Protein AF-A0A9D6H6S1-F1 (afdb_monomer)

Radius of gyration: 30.3 Å; Cα contacts (8 Å, |Δi|>4): 528; chains: 1; bounding box: 100×68×58 Å

Foldseek 3Di:
DDDDDDDDDDDDDDDDDDDDDDDDDDDDDDDDDDDDDPPDPPDPDPDAAAAEEEEEEQQPFDCVLPVVPPSVLLQVLCVPPPRHDYDYFYCPDVLSCQDPVSLVRHQEYEYYYADCLVVNDPVSLVSLLCCCAVVARAYEYEANSLSRSNNQVLQVQVCVVVVHDFDDRRSAFPDKAQPFAKKWKAFPPCVDLLNPPDHIDIDRGFIDGHDDHGGPDAPDLGIKIDGVPDIGPSPQWGWDRRRNFIYIYHHTDPSHHNSSVDPRNSSSSVSSSVVRGD

Sequence (278 aa):
MSSPLGWRLPARCVAWEAPAASRPEFRSRAWVACFLLLALLPGLSAAPKKVRVLVWSERSEPVEVYPAGINGEVASIFAADRGVEVSVANMLDPEQGLSEAALAQTDVLVWFGHRSHADVLPEVVDRVVRRVTADGMGFLPLHSAHYSLPFVRLMELEAAEQGVRLTGRVGSWGAVRNKGEPERVQILLPAHPIAKGLTAFTIEGTEEYANPFVAPPAEEKVLAGAWEGGEQDGSDGLAWTVGKGKVFYFRPGHETRPIFRQPEVRAVLRNAVLWLAP

Solvent-accessible surface area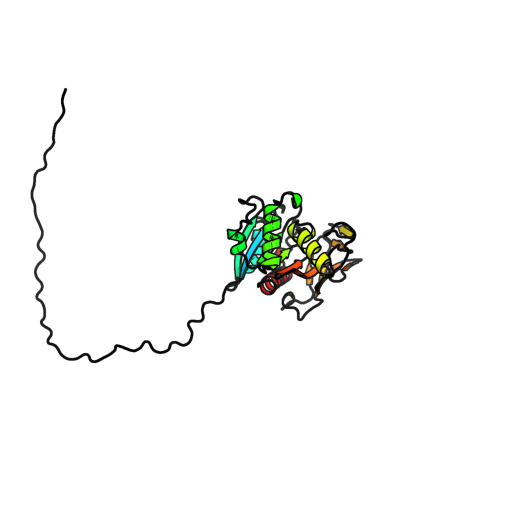 (backbone atoms only — not comparable to full-atom values): 16081 Å² total; per-residue (Å²): 139,80,86,86,84,87,85,84,86,83,90,80,89,84,85,85,85,79,84,87,79,84,82,82,89,79,82,89,77,86,86,79,82,86,83,86,85,86,76,82,80,85,70,86,66,74,75,78,83,52,49,26,33,36,22,31,21,55,72,83,51,48,51,92,68,31,75,69,30,65,23,45,50,58,45,57,68,44,74,84,40,88,56,45,44,75,46,69,35,26,58,87,38,75,71,42,43,54,38,72,72,51,51,74,60,34,32,24,43,34,36,40,40,74,88,58,41,86,72,58,52,68,71,44,34,52,50,53,45,44,39,21,33,75,71,16,23,8,38,35,37,32,26,59,15,43,58,24,57,43,52,33,52,49,38,52,52,41,13,57,73,72,71,49,86,83,77,79,61,65,40,39,57,61,38,78,46,83,80,45,51,49,33,39,36,39,63,67,36,65,86,39,68,44,32,62,95,60,72,66,47,70,44,74,49,37,61,46,74,40,72,60,64,31,62,52,87,56,81,40,50,42,20,21,41,33,42,92,94,49,72,48,94,22,78,32,22,32,28,40,74,36,78,59,7,32,37,42,41,36,44,80,56,48,54,89,45,71,49,72,70,38,70,67,52,37,48,38,55,52,27,40,53,67,64,27,44,110

Nearest PDB structures (foldseek):
  1t0b-assembly2_E  TM=9.124E-01  e=2.530E-24  Geobacillus stearothermophilus
  3nva-assembly1_A  TM=5.366E-01  e=8.268E-06  Saccharolobus solfataricus
  6dgi-assembly1_B  TM=3.883E-01  e=2.592E-01  Vibrio cholerae O1 biovar El Tor str. N16961
  6fuf-assembly1_B  TM=5.148E-01  e=9.314E-01  Homo sapiens
  1t34-assembly1_B  TM=5.331E-01  e=4.822E+00  Rattus norvegicus

Mean predicted aligned error: 9.99 Å

pLDDT: mean 87.9, std 19.76, range [33.91, 98.94]

Structure (mmCIF, N/CA/C/O backbone):
data_AF-A0A9D6H6S1-F1
#
_entry.id   AF-A0A9D6H6S1-F1
#
loop_
_atom_site.group_PDB
_atom_site.id
_atom_site.type_symbol
_atom_site.label_atom_id
_atom_site.label_alt_id
_atom_site.label_comp_id
_atom_site.label_asym_id
_atom_site.label_entity_id
_atom_site.label_seq_id
_atom_site.pdbx_PDB_ins_code
_atom_site.Cartn_x
_atom_site.Cartn_y
_atom_site.Cartn_z
_atom_site.occupancy
_atom_site.B_iso_or_equiv
_atom_site.auth_seq_id
_atom_site.auth_comp_id
_atom_site.auth_asym_id
_atom_site.auth_atom_id
_atom_site.pdbx_PDB_model_num
ATOM 1 N N . MET A 1 1 ? -73.306 6.153 -34.196 1.00 40.47 1 MET A N 1
ATOM 2 C CA . MET A 1 1 ? -73.636 4.878 -34.866 1.00 40.47 1 MET A CA 1
ATOM 3 C C . MET A 1 1 ? -72.603 3.861 -34.394 1.00 40.47 1 MET A C 1
ATOM 5 O O . MET A 1 1 ? -71.462 3.952 -34.805 1.00 40.47 1 MET A O 1
ATOM 9 N N . SER A 1 2 ? -72.826 3.240 -33.238 1.00 38.34 2 SER A N 1
ATOM 10 C CA . SER A 1 2 ? -73.510 1.944 -33.057 1.00 38.34 2 SER A CA 1
ATOM 11 C C . SER A 1 2 ? -72.503 0.786 -33.031 1.00 38.34 2 SER A C 1
ATOM 13 O O . SER A 1 2 ? -72.032 0.345 -34.072 1.00 38.34 2 SER A O 1
ATOM 15 N N . SER A 1 3 ? -72.208 0.289 -31.826 1.00 37.91 3 SER A N 1
ATOM 16 C CA . SER A 1 3 ? -71.824 -1.111 -31.556 1.00 37.91 3 SER A CA 1
ATOM 17 C C . SER A 1 3 ? -72.975 -2.064 -31.965 1.00 37.91 3 SER A C 1
ATOM 19 O O . SER A 1 3 ? -74.024 -1.570 -32.388 1.00 37.91 3 SER A O 1
ATOM 21 N N . PRO A 1 4 ? -72.961 -3.376 -31.642 1.00 57.00 4 PRO A N 1
ATOM 22 C CA . PRO A 1 4 ? -71.897 -4.392 -31.499 1.00 57.00 4 PRO A CA 1
ATOM 23 C C . PRO A 1 4 ? -72.261 -5.688 -32.283 1.00 57.00 4 PRO A C 1
ATOM 25 O O . PRO A 1 4 ? -73.364 -5.784 -32.795 1.00 57.00 4 PRO A O 1
ATOM 28 N N . LEU A 1 5 ? -71.403 -6.719 -32.325 1.00 39.91 5 LEU A N 1
ATOM 29 C CA . LEU A 1 5 ? -71.758 -8.156 -32.484 1.00 39.91 5 LEU A CA 1
ATOM 30 C C . LEU A 1 5 ? -70.445 -8.958 -32.331 1.00 39.91 5 LEU A C 1
ATOM 32 O O . LEU A 1 5 ? -69.477 -8.662 -33.013 1.00 39.91 5 LEU A O 1
ATOM 36 N N . GLY A 1 6 ? -70.258 -9.928 -31.437 1.00 35.09 6 GLY A N 1
ATOM 37 C CA . GLY A 1 6 ? -71.207 -10.826 -30.794 1.00 35.09 6 GLY A CA 1
ATOM 38 C C . GLY A 1 6 ? -70.991 -12.234 -31.348 1.00 35.09 6 GLY A C 1
ATOM 39 O O . GLY A 1 6 ? -71.654 -12.597 -32.310 1.00 35.09 6 GLY A O 1
ATOM 40 N N . TRP A 1 7 ? -70.095 -13.026 -30.747 1.00 34.38 7 TRP A N 1
ATOM 41 C CA . TRP A 1 7 ? -70.019 -14.470 -30.998 1.00 34.38 7 TRP A CA 1
ATOM 42 C C . TRP A 1 7 ? -70.042 -15.247 -29.684 1.00 34.38 7 TRP A C 1
ATOM 44 O O . TRP A 1 7 ? -69.332 -14.945 -28.728 1.00 34.38 7 TRP A O 1
ATOM 54 N N . ARG A 1 8 ? -70.988 -16.186 -29.657 1.00 38.25 8 ARG A N 1
ATOM 55 C CA . ARG A 1 8 ? -71.510 -16.937 -28.518 1.00 38.25 8 ARG A CA 1
ATOM 56 C C . ARG A 1 8 ? -70.668 -18.185 -28.248 1.00 38.25 8 ARG A C 1
ATOM 58 O O . ARG A 1 8 ? -70.207 -18.835 -29.180 1.00 38.25 8 ARG A O 1
ATOM 65 N N . LEU A 1 9 ? -70.576 -18.558 -26.975 1.00 39.62 9 LEU A N 1
ATOM 66 C CA . LEU A 1 9 ? -70.188 -19.896 -26.518 1.00 39.62 9 LEU A CA 1
ATOM 67 C C . LEU A 1 9 ? -71.277 -20.930 -26.853 1.00 39.62 9 LEU A C 1
ATOM 69 O O . LEU A 1 9 ? -72.464 -20.609 -26.739 1.00 39.62 9 LEU A O 1
ATOM 73 N N . PRO A 1 10 ? -70.898 -22.198 -27.081 1.00 46.50 10 PRO A N 1
ATOM 74 C CA . PRO A 1 10 ? -71.710 -23.328 -26.667 1.00 46.50 10 PRO A CA 1
ATOM 75 C C . PRO A 1 10 ? -71.033 -24.117 -25.537 1.00 46.50 10 PRO A C 1
ATOM 77 O O . PRO A 1 10 ? -69.831 -24.369 -25.529 1.00 46.50 10 PRO A O 1
ATOM 80 N N . ALA A 1 11 ? -71.859 -24.500 -24.570 1.00 42.66 11 ALA A N 1
ATOM 81 C CA . ALA A 1 11 ? -71.532 -25.351 -23.439 1.00 42.66 11 ALA A CA 1
ATOM 82 C C . ALA A 1 11 ? -71.506 -26.843 -23.816 1.00 42.66 11 ALA A C 1
ATOM 84 O O . ALA A 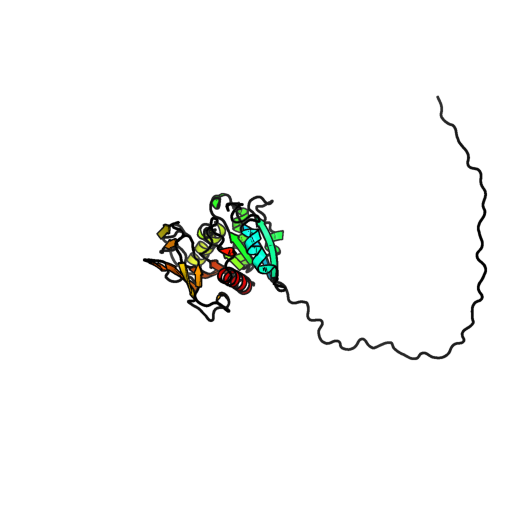1 11 ? -72.297 -27.267 -24.659 1.00 42.66 11 ALA A O 1
ATOM 85 N N . ARG A 1 12 ? -70.675 -27.612 -23.091 1.00 40.31 12 ARG A N 1
ATOM 86 C CA . ARG A 1 12 ? -70.891 -28.956 -22.482 1.00 40.31 12 ARG A CA 1
ATOM 87 C C . ARG A 1 12 ? -69.532 -29.667 -22.373 1.00 40.31 12 ARG A C 1
ATOM 89 O O . ARG A 1 12 ? -68.889 -29.928 -23.376 1.00 40.31 12 ARG A O 1
ATOM 96 N N . CYS A 1 13 ? -68.951 -29.763 -21.176 1.00 35.53 13 CYS A N 1
ATOM 97 C CA . CYS A 1 13 ? -69.148 -30.842 -20.193 1.00 35.53 13 CYS A CA 1
ATOM 98 C C . CYS A 1 13 ? -68.866 -32.242 -20.751 1.00 35.53 13 CYS A C 1
ATOM 100 O O . CYS A 1 13 ? -69.762 -32.822 -21.349 1.00 35.53 13 CYS A O 1
ATOM 102 N N . VAL A 1 14 ? -67.700 -32.806 -20.409 1.00 40.06 14 VAL A N 1
ATOM 103 C CA . VAL A 1 14 ? -67.593 -34.168 -19.855 1.00 40.06 14 VAL A CA 1
ATOM 104 C C . VAL A 1 14 ? -66.453 -34.161 -18.830 1.00 40.06 14 VAL A C 1
ATOM 106 O O . VAL A 1 14 ? -65.297 -33.936 -19.178 1.00 40.06 14 VAL A O 1
ATOM 109 N N . ALA A 1 15 ? -66.804 -34.348 -17.558 1.00 37.44 15 ALA A N 1
ATOM 110 C CA . ALA A 1 15 ? -65.871 -34.646 -16.480 1.00 37.44 15 ALA A CA 1
ATOM 111 C C . ALA A 1 15 ? -65.592 -36.156 -16.483 1.00 37.44 15 ALA A C 1
ATOM 113 O O . ALA A 1 15 ? -66.524 -36.950 -16.596 1.00 37.44 15 ALA A O 1
ATOM 114 N N .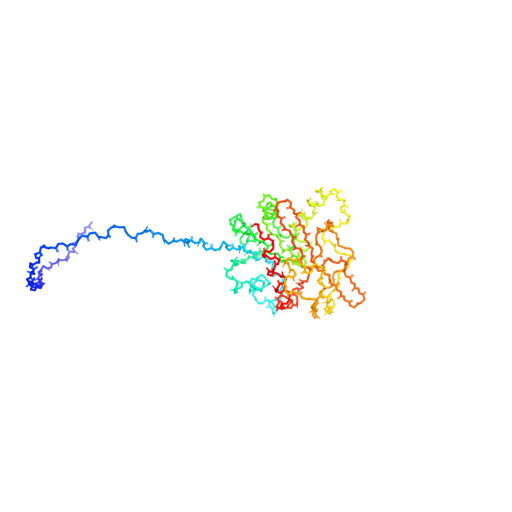 TRP A 1 16 ? -64.323 -36.542 -16.377 1.00 33.91 16 TRP A N 1
ATOM 115 C CA . TRP A 1 16 ? -63.914 -37.925 -16.139 1.00 33.91 16 TRP A CA 1
ATOM 116 C C . TRP A 1 16 ? -63.771 -38.137 -14.628 1.00 33.91 16 TRP A C 1
ATOM 118 O O . TRP A 1 16 ? -62.926 -37.510 -13.987 1.00 33.91 16 TRP A O 1
ATOM 128 N N . GLU A 1 17 ? -64.632 -38.985 -14.067 1.00 39.38 17 GLU A N 1
ATOM 129 C CA . GLU A 1 17 ? -64.583 -39.439 -12.676 1.00 39.38 17 GLU A CA 1
ATOM 130 C C . GLU A 1 17 ? -63.504 -40.520 -12.508 1.00 39.38 17 GLU A C 1
ATOM 132 O O . GLU A 1 17 ? -63.457 -41.498 -13.254 1.00 39.38 17 GLU A O 1
ATOM 137 N N . ALA A 1 18 ? -62.639 -40.357 -11.504 1.00 43.00 18 ALA A N 1
ATOM 138 C CA . ALA A 1 18 ? -61.707 -41.392 -11.065 1.00 43.00 18 ALA A CA 1
ATOM 139 C C . ALA A 1 18 ? -62.370 -42.293 -9.999 1.00 43.00 18 ALA A C 1
ATOM 141 O O . ALA A 1 18 ? -63.104 -41.782 -9.148 1.00 43.00 18 ALA A O 1
ATOM 142 N N . PRO A 1 19 ? -62.121 -43.616 -10.002 1.00 40.94 19 PRO A N 1
ATOM 143 C CA . PRO A 1 19 ? -62.801 -44.551 -9.113 1.00 40.94 19 PRO A CA 1
ATOM 144 C C . PRO A 1 19 ? -62.310 -44.448 -7.662 1.00 40.94 19 PRO A C 1
ATOM 146 O O . PRO A 1 19 ? -61.126 -44.253 -7.383 1.00 40.94 19 PRO A O 1
ATOM 149 N N . ALA A 1 20 ? -63.250 -44.626 -6.734 1.00 48.34 20 ALA A N 1
ATOM 150 C CA . ALA A 1 20 ? -63.030 -44.623 -5.295 1.00 48.34 20 ALA A CA 1
ATOM 151 C C . ALA A 1 20 ? -62.155 -45.806 -4.842 1.00 48.34 20 ALA A C 1
ATOM 153 O O . ALA A 1 20 ? -62.527 -46.965 -5.017 1.00 48.34 20 ALA A O 1
ATOM 154 N N . ALA A 1 21 ? -61.028 -45.508 -4.191 1.00 44.94 21 ALA A N 1
ATOM 155 C CA . ALA A 1 21 ? -60.249 -46.485 -3.439 1.00 44.94 21 ALA A CA 1
ATOM 156 C C . ALA A 1 21 ? -60.608 -46.399 -1.945 1.00 44.94 21 ALA A C 1
ATOM 158 O O . ALA A 1 21 ? -60.549 -45.340 -1.317 1.00 44.94 21 ALA A O 1
ATOM 159 N N . SER A 1 22 ? -61.019 -47.540 -1.401 1.00 46.09 22 SER A N 1
ATOM 160 C CA . SER A 1 22 ? -61.444 -47.782 -0.023 1.00 46.09 22 SER A CA 1
ATOM 161 C C . SER A 1 22 ? -60.379 -47.418 1.017 1.00 46.09 22 SER A C 1
ATOM 163 O O . SER A 1 22 ? -59.215 -47.795 0.886 1.00 46.09 22 SER A O 1
ATOM 165 N N . ARG A 1 23 ? -60.802 -46.745 2.094 1.00 45.62 23 ARG A N 1
ATOM 166 C CA . ARG A 1 23 ? -59.973 -46.441 3.270 1.00 45.62 23 ARG A CA 1
ATOM 167 C C . ARG A 1 23 ? -59.735 -47.705 4.105 1.00 45.62 23 ARG A C 1
ATOM 169 O O . ARG A 1 23 ? -60.718 -48.357 4.454 1.00 45.62 23 ARG A O 1
ATOM 176 N N . PRO A 1 24 ? -58.496 -48.020 4.511 1.00 40.91 24 PRO A N 1
ATOM 177 C CA . PRO A 1 24 ? -58.276 -48.965 5.589 1.00 40.91 24 PRO A CA 1
ATOM 178 C C . PRO A 1 24 ? -58.428 -48.248 6.937 1.00 40.91 24 PRO A C 1
ATOM 180 O O . PRO A 1 24 ? -57.784 -47.233 7.205 1.00 40.91 24 PRO A O 1
ATOM 183 N N . GLU A 1 25 ? -59.295 -48.787 7.791 1.00 46.28 25 GLU A N 1
ATOM 184 C CA . GLU A 1 25 ? -59.320 -48.483 9.219 1.00 46.28 25 GLU A CA 1
ATOM 185 C C . GLU A 1 25 ? -58.024 -48.992 9.859 1.00 46.28 25 GLU A C 1
ATOM 187 O O . GLU A 1 25 ? -57.733 -50.188 9.805 1.00 46.28 25 GLU A O 1
ATOM 192 N N . PHE A 1 26 ? -57.254 -48.112 10.505 1.00 41.66 26 PHE A N 1
ATOM 193 C CA . PHE A 1 26 ? -56.183 -48.541 11.400 1.00 41.66 26 PHE A CA 1
ATOM 194 C C . PHE A 1 26 ? -56.468 -48.060 12.817 1.00 41.66 26 PHE A C 1
ATOM 196 O O . PHE A 1 26 ? -56.501 -46.867 13.119 1.00 41.66 26 PHE A O 1
ATOM 203 N N . ARG A 1 27 ? -56.738 -49.045 13.674 1.00 41.91 27 ARG A N 1
ATOM 204 C CA . ARG A 1 27 ? -57.039 -48.893 15.092 1.00 41.91 27 ARG A CA 1
ATOM 205 C C . ARG A 1 27 ? -55.834 -48.326 15.840 1.00 41.91 27 ARG A C 1
ATOM 207 O O . ARG A 1 27 ? -54.702 -48.767 15.673 1.00 41.91 27 ARG A O 1
ATOM 214 N N . SER A 1 28 ? -56.137 -47.383 16.722 1.00 48.12 28 SER A N 1
ATOM 215 C CA . SER A 1 28 ? -55.272 -46.801 17.742 1.00 48.12 28 SER A CA 1
ATOM 216 C C . SER A 1 28 ? -54.483 -47.847 18.536 1.00 48.12 28 SER A C 1
ATOM 218 O O . SER A 1 28 ? -55.095 -48.735 19.135 1.00 48.12 28 SER A O 1
ATOM 220 N N . ARG A 1 29 ? -53.161 -47.666 18.646 1.00 46.53 29 ARG A N 1
ATOM 221 C CA . ARG A 1 29 ? -52.367 -48.014 19.837 1.00 46.53 29 ARG A CA 1
ATOM 222 C C . ARG A 1 29 ? -50.979 -47.360 19.779 1.00 46.53 29 ARG A C 1
ATOM 224 O O . ARG A 1 29 ? -50.197 -47.647 18.887 1.00 46.53 29 ARG A O 1
ATOM 231 N N . ALA A 1 30 ? -50.745 -46.491 20.763 1.00 48.94 30 ALA A N 1
ATOM 232 C CA . ALA A 1 30 ? -49.467 -46.105 21.362 1.00 48.94 30 ALA A CA 1
ATOM 233 C C . ALA A 1 30 ? -48.288 -45.747 20.435 1.00 48.94 30 ALA A C 1
ATOM 235 O O . ALA A 1 30 ? -47.546 -46.621 20.005 1.00 48.94 30 ALA A O 1
ATOM 236 N N . TRP A 1 31 ? -48.007 -44.446 20.316 1.00 42.28 31 TRP A N 1
ATOM 237 C CA . TRP A 1 31 ? -46.624 -43.961 20.296 1.00 42.28 31 TRP A CA 1
ATOM 238 C C . TRP A 1 31 ? -46.476 -42.872 21.355 1.00 42.28 31 TRP A C 1
ATOM 240 O O . TRP A 1 31 ? -46.914 -41.734 21.205 1.00 42.28 31 TRP A O 1
ATOM 250 N N . VAL A 1 32 ? -45.926 -43.306 22.483 1.00 41.88 32 VAL A N 1
ATOM 251 C CA . VAL A 1 32 ? -45.390 -42.471 23.549 1.00 41.88 32 VAL A CA 1
ATOM 252 C C . VAL A 1 32 ? -44.146 -41.759 23.013 1.00 41.88 32 VAL A C 1
ATOM 254 O O . VAL A 1 32 ? -43.305 -42.388 22.384 1.00 41.88 32 VAL A O 1
ATOM 257 N N . ALA A 1 33 ? -44.082 -40.456 23.282 1.00 45.50 33 ALA A N 1
ATOM 258 C CA . ALA A 1 33 ? -42.900 -39.604 23.403 1.00 45.50 33 ALA A CA 1
ATOM 259 C C . ALA A 1 33 ? -41.739 -39.787 22.403 1.00 45.50 33 ALA A C 1
ATOM 261 O O . ALA A 1 33 ? -40.900 -40.670 22.541 1.00 45.50 33 ALA A O 1
ATOM 262 N N . CYS A 1 34 ? -41.571 -38.791 21.531 1.00 43.91 34 CYS A N 1
ATOM 263 C CA . CYS A 1 34 ? -40.246 -38.215 21.288 1.00 43.91 34 CYS A CA 1
ATOM 264 C C . CYS A 1 34 ? -40.383 -36.722 20.936 1.00 43.91 34 CYS A C 1
ATOM 266 O O . CYS A 1 34 ? -40.014 -36.264 19.860 1.00 43.91 34 CYS A O 1
ATOM 268 N N . PHE A 1 35 ? -40.991 -35.957 21.846 1.00 50.16 35 PHE A N 1
ATOM 269 C CA . PHE A 1 35 ? -40.691 -34.532 21.972 1.00 50.16 35 PHE A CA 1
ATOM 270 C C . PHE A 1 35 ? -39.519 -34.440 22.952 1.00 50.16 35 PHE A C 1
ATOM 272 O O . PHE A 1 35 ? -39.640 -34.970 24.052 1.00 50.16 35 PHE A O 1
ATOM 279 N N . LEU A 1 36 ? -38.439 -33.760 22.549 1.00 50.69 36 LEU A N 1
ATOM 280 C CA . LEU A 1 36 ? -37.151 -33.564 23.247 1.00 50.69 36 LEU A CA 1
ATOM 281 C C . LEU A 1 36 ? -36.023 -34.522 22.829 1.00 50.69 36 LEU A C 1
ATOM 283 O O . LEU A 1 36 ? -35.575 -35.372 23.589 1.00 50.69 36 LEU A O 1
ATOM 287 N N . LEU A 1 37 ? -35.470 -34.270 21.641 1.00 48.50 37 LEU A N 1
ATOM 288 C CA . LEU A 1 37 ? -34.052 -34.526 21.369 1.00 48.50 37 LEU A CA 1
ATOM 289 C C . LEU A 1 37 ? -33.471 -33.385 20.518 1.00 48.50 37 LEU A C 1
ATOM 291 O O . LEU A 1 37 ? -32.968 -33.572 19.420 1.00 48.50 37 LEU A O 1
ATOM 295 N N . LEU A 1 38 ? -33.587 -32.162 21.041 1.00 48.84 38 LEU A N 1
ATOM 296 C CA . LEU A 1 38 ? -32.788 -31.011 20.610 1.00 48.84 38 LEU A CA 1
ATOM 297 C C . LEU A 1 38 ? -32.012 -30.476 21.820 1.00 48.84 38 LEU A C 1
ATOM 299 O O . LEU A 1 38 ? -32.103 -29.314 22.199 1.00 48.84 38 LEU A O 1
ATOM 303 N N . ALA A 1 39 ? -31.286 -31.372 22.482 1.00 48.88 39 ALA A N 1
ATOM 304 C CA . ALA A 1 39 ? -30.277 -30.995 23.454 1.00 48.88 39 ALA A CA 1
ATOM 305 C C . ALA A 1 39 ? -28.900 -31.289 22.851 1.00 48.88 39 ALA A C 1
ATOM 307 O O . ALA A 1 39 ? -28.581 -32.437 22.559 1.00 48.88 39 ALA A O 1
ATOM 308 N N . LEU A 1 40 ? -28.106 -30.219 22.739 1.00 53.62 40 LEU A N 1
ATOM 309 C CA . LEU A 1 40 ? -26.641 -30.223 22.749 1.00 53.62 40 LEU A CA 1
ATOM 310 C C . LEU A 1 40 ? -25.942 -30.706 21.467 1.00 53.62 40 LEU A C 1
ATOM 312 O O . LEU A 1 40 ? -25.224 -31.701 21.469 1.00 53.62 40 LEU A O 1
ATOM 316 N N . LEU A 1 41 ? -26.026 -29.903 20.402 1.00 52.06 41 LEU A N 1
ATOM 317 C CA . LEU A 1 41 ? -24.858 -29.729 19.532 1.00 52.06 41 LEU A CA 1
ATOM 318 C C . LEU A 1 41 ? -24.028 -28.571 20.108 1.00 52.06 41 LEU A C 1
ATOM 320 O O . LEU A 1 41 ? -24.466 -27.421 20.014 1.00 52.06 41 LEU A O 1
ATOM 324 N N . PRO A 1 42 ? -22.870 -28.821 20.744 1.00 47.50 42 PRO A N 1
ATOM 325 C CA . PRO A 1 42 ? -21.973 -27.742 21.106 1.00 47.50 42 PRO A CA 1
ATOM 326 C C . PRO A 1 42 ? -21.390 -27.142 19.821 1.00 47.50 42 PRO A C 1
ATOM 328 O O . PRO A 1 42 ? -20.742 -27.830 19.039 1.00 47.50 42 PRO A O 1
ATOM 331 N N . GLY A 1 43 ? -21.632 -25.846 19.622 1.00 57.19 43 GLY A N 1
ATOM 332 C CA . GLY A 1 43 ? -20.875 -25.014 18.692 1.00 57.19 43 GLY A CA 1
ATOM 333 C C . GLY A 1 43 ? -21.251 -25.138 17.216 1.00 57.19 43 GLY A C 1
ATOM 334 O O . GLY A 1 43 ? -20.441 -25.588 16.410 1.00 57.19 43 GLY A O 1
ATOM 335 N N . LEU A 1 44 ? -22.383 -24.550 16.809 1.00 50.44 44 LEU A N 1
ATOM 336 C CA . LEU A 1 44 ? -22.331 -23.781 15.561 1.00 50.44 44 LEU A CA 1
ATOM 337 C C . LEU A 1 44 ? -21.426 -22.573 15.830 1.00 50.44 44 LEU A C 1
ATOM 339 O O . LEU A 1 44 ? -21.881 -21.510 16.242 1.00 50.44 44 LEU A O 1
ATOM 343 N N . SER A 1 45 ? -20.117 -22.770 15.673 1.00 60.50 45 SER A N 1
ATOM 344 C CA . SER A 1 45 ? -19.192 -21.656 15.510 1.00 60.50 45 SER A CA 1
ATOM 345 C C . SER A 1 45 ? -19.685 -20.872 14.296 1.00 60.50 45 SER A C 1
ATOM 347 O O . SER A 1 45 ? -19.844 -21.446 13.214 1.00 60.50 45 SER A O 1
ATOM 349 N N . ALA A 1 46 ? -20.010 -19.589 14.483 1.00 62.38 46 ALA A N 1
ATOM 350 C CA . ALA A 1 46 ? -20.217 -18.695 13.354 1.00 62.38 46 ALA A CA 1
ATOM 351 C C . ALA A 1 46 ? -19.008 -18.851 12.426 1.00 62.38 46 ALA A C 1
ATOM 353 O O . ALA A 1 46 ? -17.873 -18.880 12.910 1.00 62.38 46 ALA A O 1
ATOM 354 N N . ALA A 1 47 ? -19.245 -19.008 11.120 1.00 62.34 47 ALA A N 1
ATOM 355 C CA . ALA A 1 47 ? -18.150 -19.100 10.164 1.00 62.34 47 ALA A CA 1
ATOM 356 C C . ALA A 1 47 ? -17.165 -17.945 10.431 1.00 62.34 47 ALA A C 1
ATOM 358 O O . ALA A 1 47 ? -17.625 -16.825 10.684 1.00 62.34 47 ALA A O 1
ATOM 359 N N . PRO A 1 48 ? -15.844 -18.205 10.440 1.00 68.00 48 PRO A N 1
ATOM 360 C CA . PRO A 1 48 ? -14.865 -17.178 10.765 1.00 68.00 48 PRO A CA 1
ATOM 361 C C . PRO A 1 48 ? -15.115 -15.947 9.891 1.00 68.00 48 PRO A C 1
ATOM 363 O O . PRO A 1 48 ? -15.291 -16.073 8.674 1.00 68.00 48 PRO A O 1
ATOM 366 N N . LYS A 1 49 ? -15.194 -14.770 10.524 1.00 85.94 49 LYS A N 1
ATOM 367 C CA . LYS A 1 49 ? -15.428 -13.507 9.819 1.00 85.94 49 LYS A CA 1
ATOM 368 C C . LYS A 1 49 ? -14.296 -13.320 8.809 1.00 85.94 49 LYS A C 1
ATOM 370 O O . LYS A 1 49 ? -13.129 -13.317 9.190 1.00 85.94 49 LYS A O 1
ATOM 375 N N . LYS A 1 50 ? -14.650 -13.209 7.529 1.00 95.00 50 LYS A N 1
ATOM 376 C CA . LYS A 1 50 ? -13.679 -12.962 6.462 1.00 95.00 50 LYS A CA 1
ATOM 377 C C . LYS A 1 50 ? -13.169 -11.527 6.539 1.00 95.00 50 LYS A C 1
ATOM 379 O O . LYS A 1 50 ? -13.944 -10.628 6.860 1.00 95.00 50 LYS A O 1
ATOM 384 N N . VAL A 1 51 ? -11.900 -11.325 6.198 1.00 97.75 51 VAL A N 1
ATOM 385 C CA . VAL A 1 51 ? -11.328 -9.993 5.965 1.00 97.75 51 VAL A CA 1
ATOM 386 C C . VAL A 1 51 ? -11.817 -9.499 4.609 1.00 97.75 51 VAL A C 1
ATOM 388 O O . VAL A 1 51 ? -11.592 -10.167 3.599 1.00 97.75 51 VAL A O 1
ATOM 391 N N . ARG A 1 52 ? -12.490 -8.349 4.578 1.00 98.44 52 ARG A N 1
ATOM 392 C CA . ARG A 1 52 ? -13.006 -7.746 3.345 1.00 98.44 52 ARG A CA 1
ATOM 393 C C . ARG A 1 52 ? -11.979 -6.782 2.768 1.00 98.44 52 ARG A C 1
ATOM 395 O O . ARG A 1 52 ? -11.621 -5.789 3.399 1.00 98.44 52 ARG A O 1
ATOM 402 N N . VAL A 1 53 ? -11.510 -7.077 1.568 1.00 98.81 53 VAL A N 1
ATOM 403 C CA . VAL A 1 53 ? -10.428 -6.358 0.900 1.00 98.81 53 VAL A CA 1
ATOM 404 C C . VAL A 1 53 ? -10.977 -5.681 -0.341 1.00 98.81 53 VAL A C 1
ATOM 406 O O . VAL A 1 53 ? -11.583 -6.332 -1.195 1.00 98.81 53 VAL A O 1
ATOM 409 N N . LEU A 1 54 ? -10.727 -4.383 -0.458 1.00 98.88 54 LEU A N 1
ATOM 410 C CA . LEU A 1 54 ? -10.961 -3.638 -1.686 1.00 98.88 54 LEU A CA 1
ATOM 411 C C . LEU A 1 54 ? -9.611 -3.328 -2.324 1.00 98.88 54 LEU A C 1
ATOM 413 O O . LEU A 1 54 ? -8.772 -2.671 -1.711 1.00 98.88 54 LEU A O 1
ATOM 417 N N . VAL A 1 55 ? -9.394 -3.810 -3.545 1.00 98.88 55 VAL A N 1
ATOM 418 C CA . VAL A 1 55 ? -8.182 -3.519 -4.315 1.00 98.88 55 VAL A CA 1
ATOM 419 C C . VAL A 1 55 ? -8.498 -2.451 -5.351 1.00 98.88 55 VAL A C 1
ATOM 421 O O . VAL A 1 55 ? -9.226 -2.691 -6.316 1.00 98.88 55 VAL A O 1
ATOM 424 N N . TRP A 1 56 ? -7.940 -1.267 -5.146 1.00 98.81 56 TRP A N 1
ATOM 425 C CA . TRP A 1 56 ? -8.142 -0.105 -5.994 1.00 98.81 56 TRP A CA 1
ATOM 426 C C . TRP A 1 56 ? -6.923 0.137 -6.891 1.00 98.81 56 TRP A C 1
ATOM 428 O O . TRP A 1 56 ? -5.784 0.096 -6.422 1.00 98.81 56 TRP A O 1
ATOM 438 N N . SER A 1 57 ? -7.154 0.386 -8.183 1.00 97.62 57 SER A N 1
ATOM 439 C CA . SER A 1 57 ? -6.111 0.822 -9.122 1.00 97.62 57 SER A CA 1
ATOM 440 C C . SER A 1 57 ? -6.572 2.029 -9.926 1.00 97.62 57 SER A C 1
ATOM 442 O O . SER A 1 57 ? -7.718 2.101 -10.367 1.00 97.62 57 SER A O 1
ATOM 444 N N . GLU A 1 58 ? -5.641 2.930 -10.205 1.00 96.12 58 GLU A N 1
ATOM 445 C CA . GLU A 1 58 ? -5.810 4.019 -11.165 1.00 96.12 58 GLU A CA 1
ATOM 446 C C . GLU A 1 58 ? -6.035 3.542 -12.612 1.00 96.12 58 GLU A C 1
ATOM 448 O O . GLU A 1 58 ? -6.629 4.277 -13.397 1.00 96.12 58 GLU A O 1
ATOM 453 N N . ARG A 1 59 ? -5.619 2.310 -12.955 1.00 95.25 59 ARG A N 1
ATOM 454 C CA . ARG A 1 59 ? -5.668 1.724 -14.314 1.00 95.25 59 ARG A CA 1
ATOM 455 C C . ARG A 1 59 ? -4.703 2.377 -15.309 1.00 95.25 59 ARG A C 1
ATOM 457 O O . ARG A 1 59 ? -4.993 2.450 -16.501 1.00 95.25 59 ARG A O 1
ATOM 464 N N . SER A 1 60 ? -3.553 2.840 -14.821 1.00 93.06 60 SER A N 1
ATOM 465 C CA . SER A 1 60 ? -2.484 3.443 -15.631 1.00 93.06 60 SER A CA 1
ATOM 466 C C . SER A 1 60 ? -1.494 2.424 -16.210 1.00 93.06 60 SER A C 1
ATOM 468 O O . SER A 1 60 ? -0.623 2.788 -17.002 1.00 93.06 60 SER A O 1
ATOM 470 N N . GLU A 1 61 ? -1.577 1.169 -15.777 1.00 96.00 61 GLU A N 1
ATOM 471 C CA . GLU A 1 61 ? -0.712 0.075 -16.197 1.00 96.00 61 GLU A CA 1
ATOM 472 C C . GLU A 1 61 ? -0.899 -0.339 -17.670 1.00 96.00 61 GLU A C 1
ATOM 474 O O . GLU A 1 61 ? -2.018 -0.290 -18.188 1.00 96.00 61 GLU A O 1
ATOM 479 N N . PRO A 1 62 ? 0.163 -0.806 -18.359 1.00 96.50 62 PRO A N 1
ATOM 480 C CA . PRO A 1 62 ? 0.028 -1.362 -19.699 1.00 96.50 62 PRO A CA 1
ATOM 481 C C . PRO A 1 62 ? -0.793 -2.659 -19.686 1.00 96.50 62 PRO A C 1
ATOM 483 O O . PRO A 1 62 ? -0.511 -3.592 -18.924 1.00 96.50 62 PRO A O 1
ATOM 486 N N . VAL A 1 63 ? -1.794 -2.740 -20.564 1.00 96.19 63 VAL A N 1
ATOM 487 C CA . VAL A 1 63 ? -2.741 -3.867 -20.642 1.00 96.19 63 VAL A CA 1
ATOM 488 C C . VAL A 1 63 ? -2.032 -5.169 -21.027 1.00 96.19 63 VAL A C 1
ATOM 490 O O . VAL A 1 63 ? -2.425 -6.246 -20.589 1.00 96.19 63 VAL A O 1
ATOM 493 N N . GLU A 1 64 ? -0.956 -5.092 -21.804 1.00 97.25 64 GLU A N 1
ATOM 494 C CA . GLU A 1 64 ? -0.118 -6.231 -22.175 1.00 97.25 64 GLU A CA 1
ATOM 495 C C . GLU A 1 64 ? 0.640 -6.836 -20.984 1.00 97.25 64 GLU A C 1
ATOM 497 O O . GLU A 1 64 ? 0.909 -8.038 -20.978 1.00 97.25 64 GLU A O 1
ATOM 502 N N . VAL A 1 65 ? 0.951 -6.034 -19.958 1.00 96.81 65 VAL A N 1
ATOM 503 C CA . VAL A 1 65 ? 1.573 -6.522 -18.719 1.00 96.81 65 VAL A CA 1
ATOM 504 C C . VAL A 1 65 ? 0.493 -7.002 -17.761 1.00 96.81 65 VAL A C 1
ATOM 506 O O . VAL A 1 65 ? 0.598 -8.114 -17.242 1.00 96.81 65 VAL A O 1
ATOM 509 N N . TYR A 1 66 ? -0.567 -6.213 -17.572 1.00 97.62 66 TYR A N 1
ATOM 510 C CA . TYR A 1 66 ? -1.667 -6.491 -16.650 1.00 97.62 66 TYR A CA 1
ATOM 511 C C . TYR A 1 66 ? -3.030 -6.406 -17.363 1.00 97.62 66 TYR A C 1
ATOM 513 O O . TYR A 1 66 ? -3.719 -5.388 -17.274 1.00 97.62 66 TYR A O 1
ATOM 521 N N . PRO A 1 67 ? -3.489 -7.490 -18.018 1.00 96.88 67 PRO A N 1
ATOM 522 C CA . PRO A 1 67 ? -4.729 -7.470 -18.805 1.00 96.88 67 PRO A CA 1
ATOM 523 C C . PRO A 1 67 ? -5.983 -7.184 -17.973 1.00 96.88 67 PRO A C 1
ATOM 525 O O . PRO A 1 67 ? -6.885 -6.464 -18.396 1.00 96.88 67 PRO A O 1
ATOM 528 N N . ALA A 1 68 ? -6.025 -7.724 -16.753 1.00 96.12 68 ALA A N 1
ATOM 529 C CA . ALA A 1 68 ? -7.082 -7.462 -15.780 1.00 96.12 68 ALA A CA 1
ATOM 530 C C . ALA A 1 68 ? -6.799 -6.220 -14.918 1.00 96.12 68 ALA A C 1
ATOM 532 O O . ALA A 1 68 ? -7.552 -5.947 -13.985 1.00 96.12 68 ALA A O 1
ATOM 533 N N . GLY A 1 69 ? -5.747 -5.463 -15.239 1.00 97.75 69 GLY A N 1
ATOM 534 C CA . GLY A 1 69 ? -5.152 -4.409 -14.424 1.00 97.75 69 GLY A CA 1
ATOM 535 C C . GLY A 1 69 ? -4.459 -4.904 -13.159 1.00 97.75 69 GLY A C 1
ATOM 536 O O . GLY A 1 69 ? -4.609 -6.058 -12.750 1.00 97.75 69 GLY A O 1
ATOM 537 N N . ILE A 1 70 ? -3.698 -4.014 -12.524 1.00 98.19 70 ILE A N 1
ATOM 538 C CA . ILE A 1 70 ? -2.980 -4.298 -11.274 1.00 98.19 70 ILE A CA 1
ATOM 539 C C . ILE A 1 70 ? -3.966 -4.652 -10.164 1.00 98.19 70 ILE A C 1
ATOM 541 O O . ILE A 1 70 ? -3.711 -5.578 -9.399 1.00 98.19 70 ILE A O 1
ATOM 545 N N . ASN A 1 71 ? -5.124 -3.987 -10.107 1.00 98.31 71 ASN A N 1
ATOM 546 C CA . ASN A 1 71 ? -6.164 -4.335 -9.142 1.00 98.31 71 ASN A CA 1
ATOM 547 C C . ASN A 1 71 ? -6.662 -5.777 -9.315 1.00 98.31 71 ASN A C 1
ATOM 549 O O . ASN A 1 71 ? -6.789 -6.497 -8.327 1.00 98.31 71 ASN A O 1
ATOM 553 N N . GLY A 1 72 ? -6.887 -6.226 -10.553 1.00 98.31 72 GLY A N 1
ATOM 554 C CA . GLY A 1 72 ? -7.256 -7.611 -10.844 1.00 98.31 72 GLY A CA 1
ATOM 555 C C . GLY A 1 72 ? -6.143 -8.608 -10.508 1.00 98.31 72 GLY A C 1
ATOM 556 O O . GLY A 1 72 ? -6.405 -9.647 -9.901 1.00 98.31 72 GLY A O 1
ATOM 557 N N . GLU A 1 73 ? -4.892 -8.285 -10.847 1.00 98.38 73 GLU A N 1
ATOM 558 C CA . GLU A 1 73 ? -3.738 -9.135 -10.532 1.00 98.38 73 GLU A CA 1
ATOM 559 C C . GLU A 1 73 ? -3.537 -9.277 -9.016 1.00 98.38 73 GLU A C 1
ATOM 561 O O . GLU A 1 73 ? -3.419 -10.395 -8.514 1.00 98.38 73 GLU A O 1
ATOM 566 N N . VAL A 1 74 ? -3.562 -8.175 -8.266 1.00 98.56 74 VAL A N 1
ATOM 567 C CA . VAL A 1 74 ? -3.429 -8.194 -6.803 1.00 98.56 74 VAL A CA 1
ATOM 568 C C . VAL A 1 74 ? -4.629 -8.888 -6.157 1.00 98.56 74 VAL A C 1
ATOM 570 O O . VAL A 1 74 ? -4.445 -9.690 -5.243 1.00 98.56 74 VAL A O 1
ATOM 573 N N . ALA A 1 75 ? -5.851 -8.693 -6.662 1.00 98.50 75 ALA A N 1
ATOM 574 C CA . ALA A 1 75 ? -7.016 -9.432 -6.176 1.00 98.50 75 ALA A CA 1
ATOM 575 C C . ALA A 1 75 ? -6.870 -10.955 -6.363 1.00 98.50 75 ALA A C 1
ATOM 577 O O . ALA A 1 75 ? -7.292 -11.728 -5.499 1.00 98.50 75 ALA A O 1
ATOM 578 N N . SER A 1 76 ? -6.203 -11.404 -7.435 1.00 98.19 76 SER A N 1
ATOM 579 C CA . SER A 1 76 ? -5.953 -12.832 -7.694 1.00 98.19 76 SER A CA 1
ATOM 580 C C . SER A 1 76 ? -5.115 -13.522 -6.607 1.00 98.19 76 SER A C 1
ATOM 582 O O . SER A 1 76 ? -5.151 -14.749 -6.486 1.00 98.19 76 SER A O 1
ATOM 584 N N . ILE A 1 77 ? -4.363 -12.762 -5.801 1.00 97.94 77 ILE A N 1
ATOM 585 C CA . ILE A 1 77 ? -3.572 -13.277 -4.671 1.00 97.94 77 ILE A CA 1
ATOM 586 C C . ILE A 1 77 ? -4.470 -13.988 -3.657 1.00 97.94 77 ILE A C 1
ATOM 588 O O . ILE A 1 77 ? -4.071 -14.993 -3.064 1.00 97.94 77 ILE A O 1
ATOM 592 N N . PHE A 1 78 ? -5.705 -13.513 -3.514 1.00 96.19 78 PHE A N 1
ATOM 593 C CA . PHE A 1 78 ? -6.648 -13.961 -2.496 1.00 96.19 78 PHE A CA 1
ATOM 594 C C . PHE A 1 78 ? -7.644 -15.009 -3.003 1.00 96.19 78 PHE A C 1
ATOM 596 O O . PHE A 1 78 ? -8.440 -15.513 -2.219 1.00 96.19 78 PHE A O 1
ATOM 603 N N . ALA A 1 79 ? -7.590 -15.401 -4.283 1.00 89.88 79 ALA A N 1
ATOM 604 C CA . ALA A 1 79 ? -8.592 -16.275 -4.906 1.00 89.88 79 ALA A CA 1
ATOM 605 C C . ALA A 1 79 ? -8.773 -17.635 -4.199 1.00 89.88 79 ALA A C 1
ATOM 607 O O . ALA A 1 79 ? -9.876 -18.180 -4.159 1.00 89.88 79 ALA A O 1
ATOM 608 N N . ALA A 1 80 ? -7.696 -18.184 -3.629 1.00 86.31 80 ALA A N 1
ATOM 609 C CA . ALA A 1 80 ? -7.722 -19.446 -2.887 1.00 86.31 80 ALA A CA 1
ATOM 610 C C . ALA A 1 80 ? -7.888 -19.263 -1.363 1.00 86.31 80 ALA A C 1
ATOM 612 O O . ALA A 1 80 ? -7.975 -20.254 -0.634 1.00 86.31 80 ALA A O 1
ATOM 613 N N . ASP A 1 81 ? -7.910 -18.026 -0.859 1.00 91.00 81 ASP A N 1
ATOM 614 C CA . ASP A 1 81 ? -8.003 -17.743 0.570 1.00 91.00 81 ASP A CA 1
ATOM 615 C C . ASP A 1 81 ? -9.466 -17.707 1.027 1.00 91.00 81 ASP A C 1
ATOM 617 O O . ASP A 1 81 ? -10.215 -16.775 0.753 1.00 91.00 81 ASP A O 1
ATOM 621 N N . ARG A 1 82 ? -9.890 -18.737 1.766 1.00 90.44 82 ARG A N 1
ATOM 622 C CA . ARG A 1 82 ? -11.256 -18.817 2.310 1.00 90.44 82 ARG A CA 1
ATOM 623 C C . ARG A 1 82 ? -11.536 -17.772 3.398 1.00 90.44 82 ARG A C 1
ATOM 625 O O . ARG A 1 82 ? -12.709 -17.540 3.693 1.00 90.44 82 ARG A O 1
ATOM 632 N N . GLY A 1 83 ? -10.492 -17.194 3.994 1.00 94.56 83 GLY A N 1
ATOM 633 C CA . GLY A 1 83 ? -10.568 -16.169 5.034 1.00 94.56 83 GLY A CA 1
ATOM 634 C C . GLY A 1 83 ? -10.604 -14.740 4.498 1.00 94.56 83 GLY A C 1
ATOM 635 O O . GLY A 1 83 ? -10.777 -13.817 5.289 1.00 94.56 83 GLY A O 1
ATOM 636 N N . VAL A 1 84 ? -10.477 -14.545 3.183 1.00 97.25 84 VAL A N 1
ATOM 637 C CA . VAL A 1 84 ? -10.506 -13.226 2.546 1.00 97.25 84 VAL A CA 1
ATOM 638 C C . VAL A 1 84 ? -11.668 -13.151 1.562 1.00 97.25 84 VAL A C 1
ATOM 640 O O . VAL A 1 84 ? -11.927 -14.068 0.786 1.00 97.25 84 VAL A O 1
ATOM 643 N N . GLU A 1 85 ? -12.393 -12.045 1.610 1.00 97.62 85 GLU A N 1
ATOM 644 C CA . GLU A 1 85 ? -13.353 -11.649 0.591 1.00 97.62 85 GLU A CA 1
ATOM 645 C C . GLU A 1 85 ? -12.771 -10.451 -0.149 1.00 97.62 85 GLU A C 1
ATOM 647 O O . GLU A 1 85 ? -12.507 -9.424 0.466 1.00 97.62 85 GLU A O 1
ATOM 652 N N . VAL A 1 86 ? -12.522 -10.591 -1.450 1.00 98.25 86 VAL A N 1
ATOM 653 C CA . VAL A 1 86 ? -11.865 -9.552 -2.246 1.00 98.25 86 VAL A CA 1
ATOM 654 C C . VAL A 1 86 ? -12.811 -8.978 -3.292 1.00 98.25 86 VAL A C 1
ATOM 656 O O . VAL A 1 86 ? -13.532 -9.707 -3.971 1.00 98.25 86 VAL A O 1
ATOM 659 N N . SER A 1 87 ? -12.771 -7.660 -3.432 1.00 98.19 87 SER A N 1
ATOM 660 C CA . SER A 1 87 ? -13.423 -6.896 -4.489 1.00 98.19 87 SER A CA 1
ATOM 661 C C . SER A 1 87 ? -12.418 -5.939 -5.130 1.00 98.19 87 SER A C 1
ATOM 663 O O . SER A 1 87 ? -11.347 -5.680 -4.576 1.00 98.19 87 SER A O 1
ATOM 665 N N . VAL A 1 88 ? -12.742 -5.441 -6.320 1.00 98.62 88 VAL A N 1
ATOM 666 C CA . VAL A 1 88 ? -11.898 -4.502 -7.065 1.00 98.62 88 VAL A CA 1
ATOM 667 C C . VAL A 1 88 ? -12.677 -3.234 -7.381 1.00 98.62 88 VAL A C 1
ATOM 669 O O . VAL A 1 88 ? -13.882 -3.291 -7.613 1.00 98.62 88 VAL A O 1
ATOM 672 N N . ALA A 1 89 ? -11.971 -2.112 -7.415 1.00 98.56 89 ALA A N 1
ATOM 673 C CA . ALA A 1 89 ? -12.475 -0.818 -7.859 1.00 98.56 89 ALA A CA 1
ATOM 674 C C . ALA A 1 89 ? -11.389 -0.081 -8.651 1.00 98.56 89 ALA A C 1
ATOM 676 O O . ALA A 1 89 ? -10.215 -0.480 -8.642 1.00 98.56 89 ALA A O 1
ATOM 677 N N . ASN A 1 90 ? -11.770 0.972 -9.366 1.00 98.25 90 ASN A N 1
ATOM 678 C CA . ASN A 1 90 ? -10.834 1.813 -10.094 1.00 98.25 90 ASN A CA 1
ATOM 679 C C . ASN A 1 90 ? -11.303 3.262 -10.270 1.00 98.25 90 ASN A C 1
ATOM 681 O O . ASN A 1 90 ? -12.457 3.599 -10.021 1.00 98.25 90 ASN A O 1
ATOM 685 N N . MET A 1 91 ? -10.389 4.104 -10.761 1.00 97.06 91 MET A N 1
ATOM 686 C CA . MET A 1 91 ? -10.605 5.537 -10.994 1.00 97.06 91 MET A CA 1
ATOM 687 C C . MET A 1 91 ? -11.833 5.863 -11.864 1.00 97.06 91 MET A C 1
ATOM 689 O O . MET A 1 91 ? -12.426 6.925 -11.697 1.00 97.06 91 MET A O 1
ATOM 693 N N . LEU A 1 92 ? -12.222 4.979 -12.789 1.00 96.25 92 LEU A N 1
ATOM 694 C CA . LEU A 1 92 ? -13.324 5.219 -13.730 1.00 96.25 92 LEU A CA 1
ATOM 695 C C . LEU A 1 92 ? -14.697 4.795 -13.189 1.00 96.25 92 LEU A C 1
ATOM 697 O O . LEU A 1 92 ? -15.715 5.086 -13.819 1.00 96.25 92 LEU A O 1
ATOM 701 N N . ASP A 1 93 ? -14.745 4.106 -12.048 1.00 98.25 93 ASP A N 1
ATOM 702 C CA . ASP A 1 93 ? -16.005 3.701 -11.429 1.00 98.25 93 ASP A CA 1
ATOM 703 C C . ASP A 1 93 ? -16.748 4.929 -10.854 1.00 98.25 93 ASP A C 1
ATOM 705 O O . ASP A 1 93 ? -16.124 5.948 -10.540 1.00 98.25 93 ASP A O 1
ATOM 709 N N . PRO A 1 94 ? -18.082 4.873 -10.664 1.00 98.00 94 PRO A N 1
ATOM 710 C CA . PRO A 1 94 ? -18.818 5.932 -9.973 1.00 98.00 94 PRO A CA 1
ATOM 711 C C . PRO A 1 94 ? -18.206 6.241 -8.602 1.00 98.00 94 PRO A C 1
ATOM 713 O O . PRO A 1 94 ? -17.859 5.325 -7.857 1.00 98.00 94 PRO A O 1
ATOM 716 N N . GLU A 1 95 ? -18.055 7.529 -8.277 1.00 97.69 95 GLU A N 1
ATOM 717 C CA . GLU A 1 95 ? -17.329 7.987 -7.077 1.00 97.69 95 GLU A CA 1
ATOM 718 C C . GLU A 1 95 ? -15.906 7.400 -6.962 1.00 97.69 95 GLU A C 1
ATOM 720 O O . GLU A 1 95 ? -15.408 7.162 -5.860 1.00 97.69 95 GLU A O 1
ATOM 725 N N . GLN A 1 96 ? -15.274 7.108 -8.103 1.00 98.44 96 GLN A N 1
ATOM 726 C CA . GLN A 1 96 ? -13.973 6.440 -8.211 1.00 98.44 96 GLN A CA 1
ATOM 727 C C . GLN A 1 96 ? -13.950 5.070 -7.514 1.00 98.44 96 GLN A C 1
ATOM 729 O O . GLN A 1 96 ? -12.906 4.614 -7.055 1.00 98.44 96 GLN A O 1
ATOM 734 N N . GLY A 1 97 ? -15.118 4.431 -7.376 1.00 98.25 97 GLY A N 1
ATOM 735 C CA . GLY A 1 97 ? -15.296 3.132 -6.726 1.00 98.25 97 GLY A CA 1
ATOM 736 C C . GLY A 1 97 ? -15.111 3.150 -5.205 1.00 98.25 97 GLY A C 1
ATOM 737 O O . GLY A 1 97 ? -15.060 2.094 -4.577 1.00 98.25 97 GLY A O 1
ATOM 738 N N . LEU A 1 98 ? -15.028 4.338 -4.600 1.00 98.56 98 LEU A N 1
ATOM 739 C CA . LEU A 1 98 ? -14.724 4.546 -3.181 1.00 98.56 98 LEU A CA 1
ATOM 740 C C . LEU A 1 98 ? -15.884 5.256 -2.468 1.00 98.56 98 LEU A C 1
ATOM 742 O O . LEU A 1 98 ? -15.694 6.198 -1.696 1.00 98.56 98 LEU A O 1
ATOM 746 N N . SER A 1 99 ? -17.106 4.788 -2.739 1.00 98.50 99 SER A N 1
ATOM 747 C CA . SER A 1 99 ? -18.316 5.290 -2.087 1.00 98.50 99 SER A CA 1
ATOM 74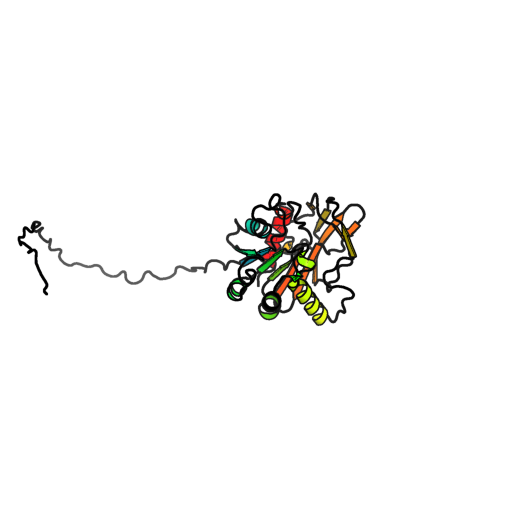8 C C . SER A 1 99 ? -18.332 4.981 -0.583 1.00 98.50 99 SER A C 1
ATOM 750 O O . SER A 1 99 ? -17.647 4.073 -0.104 1.00 98.50 99 SER A O 1
ATOM 752 N N . GLU A 1 100 ? -19.176 5.684 0.179 1.00 98.44 100 GLU A N 1
ATOM 753 C CA . GLU A 1 100 ? -19.399 5.393 1.609 1.00 98.44 100 GLU A CA 1
ATOM 754 C C . GLU A 1 100 ? -19.794 3.926 1.836 1.00 98.44 100 GLU A C 1
ATOM 756 O O . GLU A 1 100 ? -19.272 3.255 2.725 1.00 98.44 100 GLU A O 1
ATOM 761 N N . ALA A 1 101 ? -20.682 3.398 0.988 1.00 98.25 101 ALA A N 1
ATOM 762 C CA . ALA A 1 101 ? -21.160 2.025 1.090 1.00 98.25 101 ALA A CA 1
ATOM 763 C C . ALA A 1 101 ? -20.065 0.990 0.777 1.00 98.25 101 ALA A C 1
ATOM 765 O O . ALA A 1 101 ? -20.018 -0.055 1.431 1.00 98.25 101 ALA A O 1
ATOM 766 N N . ALA A 1 102 ? -19.190 1.276 -0.193 1.00 98.50 102 ALA A N 1
ATOM 767 C CA . ALA A 1 102 ? -18.059 0.413 -0.529 1.00 98.50 102 ALA A CA 1
ATOM 768 C C . ALA A 1 102 ? -17.025 0.396 0.608 1.00 98.50 102 ALA A C 1
ATOM 770 O O . ALA A 1 102 ? -16.622 -0.667 1.085 1.00 98.50 102 ALA A O 1
ATOM 771 N N . LEU A 1 103 ? -16.655 1.571 1.120 1.00 98.69 103 LEU A N 1
ATOM 772 C CA . LEU A 1 103 ? -15.671 1.695 2.195 1.00 98.69 103 LEU A CA 1
ATOM 773 C C . LEU A 1 103 ? -16.181 1.176 3.547 1.00 98.69 103 LEU A C 1
ATOM 775 O O . LEU A 1 103 ? -15.393 0.634 4.323 1.00 98.69 103 LEU A O 1
ATOM 779 N N . ALA A 1 104 ? -17.482 1.272 3.838 1.00 98.12 104 ALA A N 1
ATOM 780 C CA . ALA A 1 104 ? -18.093 0.633 5.011 1.00 98.12 104 ALA A CA 1
ATOM 781 C C . ALA A 1 104 ? -17.999 -0.906 4.953 1.00 98.12 104 ALA A C 1
ATOM 783 O O . ALA A 1 104 ? -17.995 -1.595 5.981 1.00 98.12 104 ALA A O 1
ATOM 784 N N . GLN A 1 105 ? -17.898 -1.450 3.738 1.00 97.50 105 GLN A N 1
ATOM 785 C CA . GLN A 1 105 ? -17.702 -2.871 3.484 1.00 97.50 105 GLN A CA 1
ATOM 786 C C . GLN A 1 105 ? -16.235 -3.282 3.330 1.00 97.50 105 GLN A C 1
ATOM 788 O O . GLN A 1 105 ? -15.961 -4.438 3.033 1.00 97.50 105 GLN A O 1
ATOM 793 N N . THR A 1 106 ? -15.299 -2.371 3.589 1.00 98.69 106 THR A N 1
ATOM 794 C CA . THR A 1 106 ? -13.863 -2.598 3.425 1.00 98.69 106 THR A CA 1
ATOM 795 C C . THR A 1 106 ? -13.175 -2.607 4.787 1.00 98.69 106 THR A C 1
ATOM 797 O O . THR A 1 106 ? -13.275 -1.640 5.546 1.00 98.69 106 THR A O 1
ATOM 800 N N . ASP A 1 107 ? -12.481 -3.703 5.089 1.00 98.81 107 ASP A N 1
ATOM 801 C CA . ASP A 1 107 ? -11.607 -3.834 6.258 1.00 98.81 107 ASP A CA 1
ATOM 802 C C . ASP A 1 107 ? -10.173 -3.403 5.910 1.00 98.81 107 ASP A C 1
ATOM 804 O O . ASP A 1 107 ? -9.519 -2.746 6.718 1.00 98.81 107 ASP A O 1
ATOM 808 N N . VAL A 1 108 ? -9.708 -3.712 4.691 1.00 98.94 108 VAL A N 1
ATOM 809 C CA . VAL A 1 108 ? -8.402 -3.286 4.162 1.00 98.94 108 VAL A CA 1
ATOM 810 C C . VAL A 1 108 ? -8.543 -2.738 2.744 1.00 98.94 108 VAL A C 1
ATOM 812 O O . VAL A 1 108 ? -9.043 -3.426 1.851 1.00 98.94 108 VAL A O 1
ATOM 815 N N . LEU A 1 109 ? -8.063 -1.514 2.530 1.00 98.94 109 LEU A N 1
ATOM 816 C CA . LEU A 1 109 ? -7.964 -0.887 1.214 1.00 98.94 109 LEU A CA 1
ATOM 817 C C . LEU A 1 109 ? -6.536 -1.027 0.679 1.00 98.94 109 LEU A C 1
ATOM 819 O O . LEU A 1 109 ? -5.592 -0.492 1.260 1.00 98.94 109 LEU A O 1
ATOM 823 N N . VAL A 1 110 ? -6.384 -1.721 -0.445 1.00 98.94 110 VAL A N 1
ATOM 824 C CA . VAL A 1 110 ? -5.127 -1.806 -1.198 1.00 98.94 110 VAL A CA 1
ATOM 825 C C . VAL A 1 110 ? -5.162 -0.782 -2.322 1.00 98.94 110 VAL A C 1
ATOM 827 O O . VAL A 1 110 ? -6.163 -0.692 -3.029 1.00 98.94 110 VAL A O 1
ATOM 830 N N . TRP A 1 111 ? -4.085 -0.018 -2.494 1.00 98.88 111 TRP A N 1
ATOM 831 C CA . TRP A 1 111 ? -4.062 1.124 -3.403 1.00 98.88 111 TRP A CA 1
ATOM 832 C C . TRP A 1 111 ? -2.860 1.092 -4.336 1.00 98.88 111 TRP A C 1
ATOM 834 O O . TRP A 1 111 ? -1.715 1.178 -3.891 1.00 98.88 111 TRP A O 1
ATOM 844 N N . PHE A 1 112 ? -3.130 1.082 -5.638 1.00 98.75 112 PHE A N 1
ATOM 845 C CA . PHE A 1 112 ? -2.151 1.399 -6.671 1.00 98.75 112 PHE A CA 1
ATOM 846 C C . PHE A 1 112 ? -2.559 2.665 -7.439 1.00 98.75 112 PHE A C 1
ATOM 848 O O . PHE A 1 112 ? -3.707 2.813 -7.850 1.00 98.75 112 PHE A O 1
ATOM 855 N N . GLY A 1 113 ? -1.615 3.572 -7.676 1.00 97.94 113 GLY A N 1
ATOM 856 C CA . GLY A 1 113 ? -1.783 4.718 -8.575 1.00 97.94 113 GLY A CA 1
ATOM 857 C C . GLY A 1 113 ? -0.429 5.317 -8.931 1.00 97.94 113 GLY A C 1
ATOM 858 O O . GLY A 1 113 ? 0.534 5.064 -8.204 1.00 97.94 113 GLY A O 1
ATOM 859 N N . HIS A 1 114 ? -0.337 6.086 -10.017 1.00 97.00 114 HIS A N 1
ATOM 860 C CA . HIS A 1 114 ? 0.948 6.607 -10.493 1.00 97.00 114 HIS A CA 1
ATOM 861 C C . HIS A 1 114 ? 0.832 8.001 -11.134 1.00 97.00 114 HIS A C 1
ATOM 863 O O . HIS A 1 114 ? 1.497 8.945 -10.707 1.00 97.00 114 HIS A O 1
ATOM 869 N N . ARG A 1 115 ? 0.010 8.158 -12.173 1.00 95.62 115 ARG A N 1
ATOM 870 C CA . ARG A 1 115 ? -0.002 9.343 -13.051 1.00 95.62 115 ARG A CA 1
ATOM 871 C C . ARG A 1 115 ? -1.093 10.352 -12.706 1.00 95.62 115 ARG A C 1
ATOM 873 O O . ARG A 1 115 ? -0.908 11.540 -12.949 1.00 95.62 115 ARG A O 1
ATOM 880 N N . SER A 1 116 ? -2.187 9.889 -12.118 1.00 96.25 116 SER A N 1
ATOM 881 C CA . SER A 1 116 ? -3.427 10.638 -11.892 1.00 96.25 116 SER A CA 1
ATOM 882 C C . SER A 1 116 ? -3.760 10.777 -10.405 1.00 96.25 116 SER A C 1
ATOM 884 O O . SER A 1 116 ? -4.919 10.907 -10.017 1.00 96.25 116 SER A O 1
ATOM 886 N N . HIS A 1 117 ? -2.743 10.833 -9.538 1.00 97.75 117 HIS A N 1
ATOM 887 C CA . HIS A 1 117 ? -2.942 11.089 -8.106 1.00 97.75 117 HIS A CA 1
ATOM 888 C C . HIS A 1 117 ? -3.745 12.364 -7.828 1.00 97.75 117 HIS A C 1
ATOM 890 O O . HIS A 1 117 ? -4.557 12.380 -6.908 1.00 97.75 117 HIS A O 1
ATOM 896 N N . ALA A 1 118 ? -3.521 13.419 -8.617 1.00 97.25 118 ALA A N 1
ATOM 897 C CA . ALA A 1 118 ? -4.216 14.697 -8.478 1.00 97.25 118 ALA A CA 1
ATOM 898 C C . ALA A 1 118 ? -5.684 14.651 -8.937 1.00 97.25 118 ALA A C 1
ATOM 900 O O . ALA A 1 118 ? -6.445 15.550 -8.592 1.00 97.25 118 ALA A O 1
ATOM 901 N N . ASP A 1 119 ? -6.076 13.612 -9.679 1.00 97.69 119 ASP A N 1
ATOM 902 C CA . ASP A 1 119 ? -7.434 13.447 -10.199 1.00 97.69 119 ASP A CA 1
ATOM 903 C C . ASP A 1 119 ? -8.349 12.721 -9.195 1.00 97.69 119 ASP A C 1
ATOM 905 O O . ASP A 1 119 ? -9.559 12.630 -9.405 1.00 97.69 119 ASP A O 1
ATOM 909 N N . VAL A 1 120 ? -7.799 12.208 -8.085 1.00 98.31 120 VAL A N 1
ATOM 910 C CA . VAL A 1 120 ? -8.592 11.630 -6.992 1.00 98.31 120 VAL A CA 1
ATOM 911 C C . VAL A 1 120 ? -9.410 12.739 -6.332 1.00 98.31 120 VAL A C 1
ATOM 913 O O . VAL A 1 120 ? -8.862 13.747 -5.884 1.00 98.31 120 VAL A O 1
ATOM 916 N N . LEU A 1 121 ? -10.725 12.544 -6.257 1.00 98.25 121 LEU A N 1
ATOM 917 C CA . LEU A 1 121 ? -11.657 13.544 -5.750 1.00 98.25 121 LEU A CA 1
ATOM 918 C C . LEU A 1 121 ? -11.356 13.869 -4.274 1.00 98.25 121 LEU A C 1
ATOM 920 O O . LEU A 1 121 ? -11.161 12.940 -3.482 1.00 98.25 121 LEU A O 1
ATOM 924 N N . PRO A 1 122 ? -11.366 15.149 -3.856 1.00 98.31 122 PRO A N 1
ATOM 925 C CA . PRO A 1 122 ? -11.108 15.525 -2.465 1.00 98.31 122 PRO A CA 1
ATOM 926 C C . PRO A 1 122 ? -11.998 14.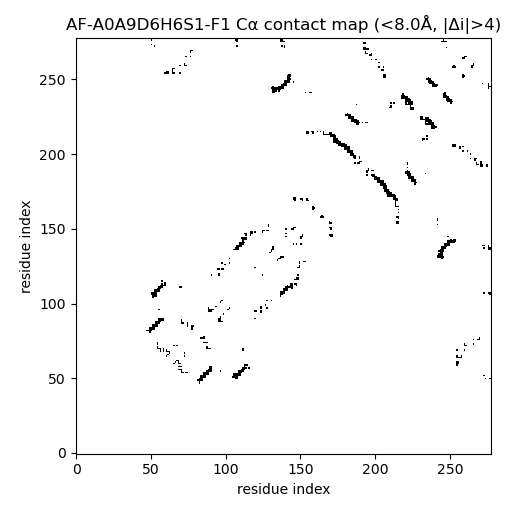782 -1.457 1.00 98.31 122 PRO A C 1
ATOM 928 O O . PRO A 1 122 ? -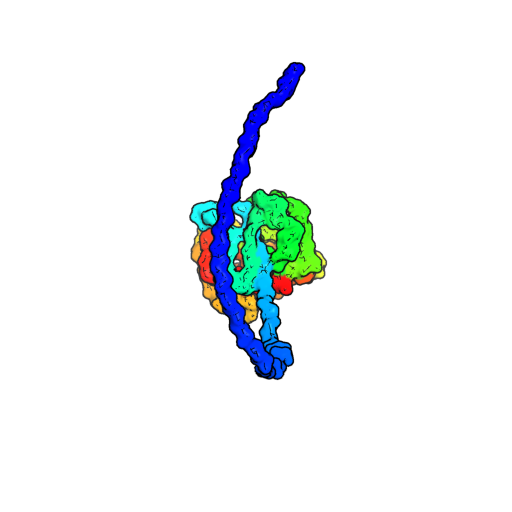11.506 14.265 -0.457 1.00 98.31 122 PRO A O 1
ATOM 931 N N . GLU A 1 123 ? -13.287 14.620 -1.758 1.00 98.06 123 GLU A N 1
ATOM 932 C CA . GLU A 1 123 ? -14.233 13.882 -0.918 1.00 98.06 123 GLU A CA 1
ATOM 933 C C . GLU A 1 123 ? -13.931 12.376 -0.831 1.00 98.06 123 GLU A C 1
ATOM 935 O O . GLU A 1 123 ? -14.289 11.720 0.147 1.00 98.06 123 GLU A O 1
ATOM 940 N N . VAL A 1 124 ? -13.272 11.792 -1.835 1.00 98.44 124 VAL A N 1
ATOM 941 C CA . VAL A 1 124 ? -12.779 10.408 -1.775 1.00 98.44 124 VAL A CA 1
ATOM 942 C C . VAL A 1 124 ? -11.581 10.330 -0.833 1.00 98.44 124 VAL A C 1
ATOM 944 O O . VAL A 1 124 ? -11.532 9.433 0.010 1.00 98.44 124 VAL A O 1
ATOM 947 N N . VAL A 1 125 ? -10.653 11.289 -0.920 1.00 98.81 125 VAL A N 1
ATOM 948 C CA . VAL A 1 125 ? -9.498 11.372 -0.014 1.00 98.81 125 VAL A CA 1
ATOM 949 C C . VAL A 1 125 ? -9.962 11.492 1.436 1.00 98.81 125 VAL A C 1
ATOM 951 O O . VAL A 1 125 ? -9.542 10.692 2.273 1.00 98.81 125 VAL A O 1
ATOM 954 N N . ASP A 1 126 ? -10.880 12.416 1.723 1.00 98.81 126 ASP A N 1
ATOM 955 C CA . ASP A 1 126 ? -11.421 12.632 3.069 1.00 98.81 126 ASP A CA 1
ATOM 956 C C . ASP A 1 126 ? -12.094 11.372 3.628 1.00 98.81 126 ASP A C 1
ATOM 958 O O . ASP A 1 126 ? -11.891 11.013 4.792 1.00 98.81 126 ASP A O 1
ATOM 962 N N . ARG A 1 127 ? -12.856 10.648 2.797 1.00 98.75 127 ARG A N 1
ATOM 963 C CA . ARG A 1 127 ? -13.480 9.380 3.195 1.00 98.75 127 ARG A CA 1
ATOM 964 C C . ARG A 1 127 ? -12.452 8.314 3.529 1.00 98.75 127 ARG A C 1
ATOM 966 O O . ARG A 1 127 ? -12.563 7.697 4.585 1.00 98.75 127 ARG A O 1
ATOM 973 N N . VAL A 1 128 ? -11.451 8.105 2.676 1.00 98.88 128 VAL A N 1
ATOM 974 C CA . VAL A 1 128 ? -10.395 7.113 2.925 1.00 98.88 128 VAL A CA 1
ATOM 975 C C . VAL A 1 128 ? -9.634 7.455 4.205 1.00 98.88 128 VAL A C 1
ATOM 977 O O . VAL A 1 128 ? -9.507 6.601 5.082 1.00 98.88 128 VAL A O 1
ATOM 980 N N . VAL A 1 129 ? -9.203 8.709 4.367 1.00 98.94 129 VAL A N 1
ATOM 981 C CA . VAL A 1 129 ? -8.485 9.168 5.565 1.00 98.94 129 VAL A CA 1
ATOM 982 C C . VAL A 1 129 ? -9.338 8.980 6.820 1.00 98.94 129 VAL A C 1
ATOM 984 O O . VAL A 1 129 ? -8.836 8.469 7.822 1.00 98.94 129 VAL A O 1
ATOM 987 N N . ARG A 1 130 ? -10.634 9.314 6.782 1.00 98.81 130 ARG A N 1
ATOM 988 C CA . ARG A 1 130 ? -11.558 9.091 7.908 1.00 98.81 130 ARG A CA 1
ATOM 989 C C . ARG A 1 130 ? -11.698 7.608 8.242 1.00 98.81 130 ARG A C 1
ATOM 991 O O . ARG A 1 130 ? -11.620 7.241 9.410 1.00 98.81 130 ARG A O 1
ATOM 998 N N . ARG A 1 131 ? -11.881 6.752 7.235 1.00 98.81 131 ARG A N 1
ATOM 999 C CA . ARG A 1 131 ? -12.023 5.301 7.423 1.00 98.81 131 ARG A CA 1
ATOM 1000 C C . ARG A 1 131 ? -10.778 4.691 8.064 1.00 98.81 131 ARG A C 1
ATOM 1002 O O . ARG A 1 131 ? -10.917 3.834 8.931 1.00 98.81 131 ARG A O 1
ATOM 1009 N N . VAL A 1 132 ? -9.584 5.150 7.689 1.00 98.88 132 VAL A N 1
ATOM 1010 C CA . VAL A 1 132 ? -8.330 4.717 8.324 1.00 98.88 132 VAL A CA 1
ATOM 1011 C C . VAL A 1 132 ? -8.242 5.248 9.756 1.00 98.88 132 VAL A C 1
ATOM 1013 O O . VAL A 1 132 ? -8.176 4.473 10.706 1.00 98.88 132 VAL A O 1
ATOM 1016 N N . THR A 1 133 ? -8.314 6.565 9.936 1.00 98.81 133 THR A N 1
ATOM 1017 C CA . THR A 1 133 ? -7.986 7.213 11.217 1.00 98.81 133 THR A CA 1
ATOM 1018 C C . THR A 1 133 ? -9.053 7.043 12.296 1.00 98.81 133 THR A C 1
ATOM 1020 O O . THR A 1 133 ? -8.720 6.796 13.454 1.00 98.81 133 THR A O 1
ATOM 1023 N N . ALA A 1 134 ? -10.335 7.162 11.950 1.00 98.50 134 ALA A N 1
ATOM 1024 C CA . ALA A 1 134 ? -11.430 7.180 12.920 1.00 98.50 134 ALA A CA 1
ATOM 1025 C C . ALA A 1 134 ? -12.051 5.798 13.152 1.00 98.50 134 ALA A C 1
ATOM 1027 O O . ALA A 1 134 ? -12.520 5.515 14.261 1.00 98.50 134 ALA A O 1
ATOM 1028 N N . ASP A 1 135 ? -12.033 4.944 12.129 1.00 98.38 135 ASP A N 1
ATOM 1029 C CA . ASP A 1 135 ? -12.766 3.679 12.132 1.00 98.38 135 ASP A CA 1
ATOM 1030 C C . ASP A 1 135 ? -11.864 2.435 12.081 1.00 98.38 135 ASP A C 1
ATOM 1032 O O . ASP A 1 135 ? -12.365 1.324 12.252 1.00 98.38 135 ASP A O 1
ATOM 1036 N N . GLY A 1 136 ? -10.558 2.603 11.859 1.00 98.62 136 GLY A N 1
ATOM 1037 C CA . GLY A 1 136 ? -9.575 1.521 11.920 1.00 98.62 136 GLY A CA 1
ATOM 1038 C C . GLY A 1 136 ? -9.391 0.710 10.638 1.00 98.62 136 GLY A C 1
ATOM 1039 O O . GLY A 1 136 ? -8.793 -0.358 10.690 1.00 98.62 136 GLY A O 1
ATOM 1040 N N . MET A 1 137 ? -9.879 1.179 9.484 1.00 98.88 137 MET A N 1
ATOM 1041 C CA . MET A 1 137 ? -9.623 0.506 8.203 1.00 98.88 137 MET A CA 1
ATOM 1042 C C . MET A 1 137 ? -8.113 0.428 7.932 1.00 98.88 137 MET A C 1
ATOM 1044 O O . MET A 1 137 ? -7.404 1.427 8.050 1.00 98.88 137 MET A O 1
ATOM 1048 N N . GLY A 1 138 ? -7.623 -0.747 7.540 1.00 98.94 138 GLY A N 1
ATOM 1049 C CA . GLY A 1 138 ? -6.237 -0.925 7.121 1.00 98.94 138 GLY A CA 1
ATOM 1050 C C . GLY A 1 138 ? -5.972 -0.311 5.744 1.00 98.94 138 GLY A C 1
ATOM 1051 O O . GLY A 1 138 ? -6.847 -0.331 4.873 1.00 98.94 138 GLY A O 1
ATOM 1052 N N . PHE A 1 139 ? -4.761 0.199 5.517 1.00 98.94 139 PHE A N 1
ATOM 1053 C CA . PHE A 1 139 ? -4.366 0.795 4.237 1.00 98.94 139 PHE A CA 1
ATOM 1054 C C . PHE A 1 139 ? -3.028 0.247 3.727 1.00 98.94 139 PHE A C 1
ATOM 1056 O O . PHE A 1 139 ? -2.028 0.248 4.444 1.00 98.94 139 PHE A O 1
ATOM 1063 N N . LEU A 1 140 ? -3.014 -0.215 2.473 1.00 98.94 140 LEU A N 1
ATOM 1064 C CA . LEU A 1 140 ? -1.855 -0.805 1.795 1.00 98.94 140 LEU A CA 1
ATOM 1065 C C . LEU A 1 140 ? -1.531 -0.036 0.502 1.00 98.94 140 LEU A C 1
ATOM 1067 O O . LEU A 1 140 ? -1.954 -0.453 -0.580 1.00 98.94 140 LEU A O 1
ATOM 1071 N N . PRO A 1 141 ? -0.821 1.101 0.586 1.00 98.88 141 PRO A N 1
ATOM 1072 C CA . PRO A 1 141 ? -0.295 1.798 -0.582 1.00 98.88 141 PRO A CA 1
ATOM 1073 C C . PRO A 1 141 ? 0.869 1.019 -1.208 1.00 98.88 141 PRO A C 1
ATOM 1075 O O . PRO A 1 141 ? 1.818 0.622 -0.527 1.00 98.88 141 PRO A O 1
ATOM 1078 N N . LEU A 1 142 ? 0.796 0.824 -2.523 1.00 98.81 142 LEU A N 1
ATOM 1079 C CA . LEU A 1 142 ? 1.781 0.089 -3.310 1.00 98.81 142 LEU A CA 1
ATOM 1080 C C . LEU A 1 142 ? 2.594 1.028 -4.203 1.00 98.81 142 LEU A C 1
ATOM 1082 O O . LEU A 1 142 ? 2.026 1.813 -4.965 1.00 98.81 142 LEU A O 1
ATOM 1086 N N . HIS A 1 143 ? 3.915 0.871 -4.180 1.00 98.06 143 HIS A N 1
ATOM 1087 C CA . HIS A 1 143 ? 4.832 1.482 -5.138 1.00 98.06 143 HIS A CA 1
ATOM 1088 C C . HIS A 1 143 ? 4.647 3.001 -5.265 1.00 98.06 143 HIS A C 1
ATOM 1090 O O . HIS A 1 143 ? 4.744 3.717 -4.273 1.00 98.06 143 HIS A O 1
ATOM 1096 N N . SER A 1 144 ? 4.332 3.510 -6.454 1.00 98.12 144 SER A N 1
ATOM 1097 C CA . SER A 1 144 ? 4.105 4.930 -6.742 1.00 98.12 144 SER A CA 1
ATOM 1098 C C . SER A 1 144 ? 2.964 5.556 -5.926 1.00 98.12 144 SER A C 1
ATOM 1100 O O . SER A 1 144 ? 2.891 6.778 -5.804 1.00 98.12 144 SER A O 1
ATOM 1102 N N . ALA A 1 145 ? 2.132 4.752 -5.248 1.00 98.56 145 ALA A N 1
ATOM 1103 C CA . ALA A 1 145 ? 1.141 5.240 -4.290 1.00 98.56 145 ALA A CA 1
ATOM 1104 C C . ALA A 1 145 ? 1.745 6.006 -3.096 1.00 98.56 145 ALA A C 1
ATOM 1106 O O . ALA A 1 145 ? 0.984 6.628 -2.349 1.00 98.56 145 ALA A O 1
ATOM 1107 N N . HIS A 1 146 ? 3.076 6.050 -2.949 1.00 98.38 146 HIS A N 1
ATOM 1108 C CA . HIS A 1 146 ? 3.756 6.998 -2.062 1.00 98.38 146 HIS A CA 1
ATOM 1109 C C . HIS A 1 146 ? 3.404 8.472 -2.354 1.00 98.38 146 HIS A C 1
ATOM 1111 O O . HIS A 1 146 ? 3.549 9.314 -1.475 1.00 98.38 146 HIS A O 1
ATOM 1117 N N . TYR A 1 147 ? 2.907 8.800 -3.554 1.00 98.00 147 TYR A N 1
ATOM 1118 C CA . TYR A 1 147 ? 2.365 10.124 -3.886 1.00 98.00 147 TYR A CA 1
ATOM 1119 C C . TYR A 1 147 ? 0.834 10.197 -3.920 1.00 98.00 147 TYR A C 1
ATOM 1121 O O . TYR A 1 147 ? 0.282 11.250 -4.249 1.00 98.00 147 TYR A O 1
ATOM 1129 N N . SER A 1 148 ? 0.128 9.120 -3.568 1.00 98.62 148 SER A N 1
ATOM 1130 C CA . SER A 1 148 ? -1.333 9.155 -3.496 1.00 98.62 148 SER A CA 1
ATOM 1131 C C . SER A 1 148 ? -1.796 10.150 -2.429 1.00 98.62 148 SER A C 1
ATOM 1133 O O . SER A 1 148 ? -1.229 10.220 -1.336 1.00 98.62 148 SER A O 1
ATOM 1135 N N . LEU A 1 149 ? -2.840 10.925 -2.741 1.00 98.69 149 LEU A N 1
ATOM 1136 C CA . LEU A 1 149 ? -3.361 11.943 -1.826 1.00 98.69 149 LEU A CA 1
ATOM 1137 C C . LEU A 1 149 ? -3.763 11.367 -0.452 1.00 98.69 149 LEU A C 1
ATOM 1139 O O . LEU A 1 149 ? -3.405 11.989 0.550 1.00 98.69 149 LEU A O 1
ATOM 1143 N N . PRO A 1 150 ? -4.407 10.179 -0.345 1.00 98.75 150 PRO A N 1
ATOM 1144 C CA . PRO A 1 150 ? -4.681 9.575 0.957 1.00 98.75 150 PRO A CA 1
ATOM 1145 C C . PRO A 1 150 ? -3.412 9.231 1.740 1.00 98.75 150 PRO A C 1
ATOM 1147 O O . PRO A 1 150 ? -3.336 9.542 2.925 1.00 98.75 150 PRO A O 1
ATOM 1150 N N . PHE A 1 151 ? -2.396 8.639 1.098 1.00 98.88 151 PHE A N 1
ATOM 1151 C CA . PHE A 1 151 ? -1.142 8.310 1.779 1.00 98.88 151 PHE A CA 1
ATOM 1152 C C . PHE A 1 151 ? -0.435 9.564 2.290 1.00 98.88 151 PHE A C 1
ATOM 1154 O O . PHE A 1 151 ? -0.087 9.629 3.466 1.00 98.88 151 PHE A O 1
ATOM 1161 N N . VAL A 1 152 ? -0.285 10.583 1.438 1.00 98.75 152 VAL A N 1
ATOM 1162 C CA . VAL A 1 152 ? 0.320 11.865 1.822 1.00 98.75 152 VAL A CA 1
ATOM 1163 C C . VAL A 1 152 ? -0.401 12.458 3.029 1.00 98.75 152 VAL A C 1
ATOM 1165 O O . VAL A 1 152 ? 0.249 12.827 4.004 1.00 98.75 152 VAL A O 1
ATOM 1168 N N . ARG A 1 153 ? -1.738 12.481 3.011 1.00 98.75 153 ARG A N 1
ATOM 1169 C CA . ARG A 1 153 ? -2.520 13.040 4.114 1.00 98.75 153 ARG A CA 1
ATOM 1170 C C . ARG A 1 153 ? -2.367 12.247 5.411 1.00 98.75 153 ARG A C 1
ATOM 1172 O O . ARG A 1 153 ? -2.271 12.849 6.475 1.00 98.75 153 ARG A O 1
ATOM 1179 N N . LEU A 1 154 ? -2.318 10.917 5.337 1.00 98.88 154 LEU A N 1
ATOM 1180 C CA . LEU A 1 154 ? -2.069 10.064 6.504 1.00 98.88 154 LEU A CA 1
ATOM 1181 C C . LEU A 1 154 ? -0.671 10.301 7.087 1.00 98.88 154 LEU A C 1
ATOM 1183 O O . LEU A 1 154 ? -0.537 10.402 8.301 1.00 98.88 154 LEU A O 1
ATOM 1187 N N . MET A 1 155 ? 0.350 10.456 6.242 1.00 98.75 155 MET A N 1
ATOM 1188 C CA . MET A 1 155 ? 1.717 10.753 6.684 1.00 98.75 155 MET A CA 1
ATOM 1189 C C . MET A 1 155 ? 1.849 12.154 7.296 1.00 98.75 155 MET A C 1
ATOM 1191 O O . MET A 1 155 ? 2.612 12.336 8.240 1.00 98.75 155 MET A O 1
ATOM 1195 N N . GLU A 1 156 ? 1.103 13.146 6.800 1.00 98.56 156 GLU A N 1
ATOM 1196 C CA . GLU A 1 156 ? 1.026 14.478 7.418 1.00 98.56 156 GLU A CA 1
ATOM 1197 C C . GLU A 1 156 ? 0.396 14.430 8.815 1.00 98.56 156 GLU A C 1
ATOM 1199 O O . GLU A 1 156 ? 0.911 15.058 9.740 1.00 98.56 156 GLU A O 1
ATOM 1204 N N . LEU A 1 157 ? -0.709 13.692 8.965 1.00 98.50 157 LEU A N 1
ATOM 1205 C CA . LEU A 1 157 ? -1.382 13.512 10.253 1.00 98.50 157 LEU A CA 1
ATOM 1206 C C . LEU A 1 157 ? -0.475 12.792 11.250 1.00 98.50 157 LEU A C 1
ATOM 1208 O O . LEU A 1 157 ? -0.344 13.237 12.386 1.00 98.50 157 LEU A O 1
ATOM 1212 N N . GLU A 1 158 ? 0.192 11.733 10.802 1.00 98.62 158 GLU A N 1
ATOM 1213 C CA . GLU A 1 158 ? 1.107 10.966 11.639 1.00 98.62 158 GLU A CA 1
ATOM 1214 C C . GLU A 1 158 ? 2.329 11.790 12.059 1.00 98.62 158 GLU A C 1
ATOM 1216 O O . GLU A 1 158 ? 2.704 11.809 13.227 1.00 98.62 158 GLU A O 1
ATOM 1221 N N . ALA A 1 159 ? 2.917 12.565 11.145 1.00 98.38 159 ALA A N 1
ATOM 1222 C CA . ALA A 1 159 ? 4.008 13.468 11.498 1.00 98.38 159 ALA A CA 1
ATOM 1223 C C . ALA A 1 159 ? 3.580 14.530 12.524 1.00 98.38 159 ALA A C 1
ATOM 1225 O O . ALA A 1 159 ? 4.356 14.861 13.422 1.00 98.38 159 ALA A O 1
ATOM 1226 N N . ALA A 1 160 ? 2.354 15.050 12.409 1.00 98.06 160 ALA A N 1
ATOM 1227 C CA . ALA A 1 160 ? 1.805 15.990 13.380 1.00 98.06 160 ALA A CA 1
ATOM 1228 C C . ALA A 1 160 ? 1.623 15.345 14.764 1.00 98.06 160 ALA A C 1
ATOM 1230 O O . ALA A 1 160 ? 2.011 15.961 15.757 1.00 98.06 160 ALA A O 1
ATOM 1231 N N . GLU A 1 161 ? 1.106 14.114 14.827 1.00 97.81 161 GLU A N 1
ATOM 1232 C CA . GLU A 1 161 ? 0.945 13.348 16.073 1.00 97.81 161 GLU A CA 1
ATOM 1233 C C . GLU A 1 161 ? 2.298 13.054 16.737 1.00 97.81 161 GLU A C 1
ATOM 1235 O O . GLU A 1 161 ? 2.474 13.274 17.935 1.00 97.81 161 GLU A O 1
ATOM 1240 N N . GLN A 1 162 ? 3.303 12.658 15.950 1.00 98.00 162 GLN A N 1
ATOM 1241 C CA . GLN A 1 162 ? 4.665 12.424 16.441 1.00 98.00 162 GLN A CA 1
ATOM 1242 C C . GLN A 1 162 ? 5.420 13.717 16.810 1.00 98.00 162 GLN A C 1
ATOM 1244 O O . GLN A 1 162 ? 6.536 13.657 17.331 1.00 98.00 162 GLN A O 1
ATOM 1249 N N . GLY A 1 163 ? 4.870 14.901 16.514 1.00 97.75 163 GLY A N 1
ATOM 1250 C CA . GLY A 1 163 ? 5.560 16.181 16.699 1.00 97.75 163 GLY A CA 1
ATOM 1251 C C . GLY A 1 163 ? 6.778 16.363 15.780 1.00 97.75 163 GLY A C 1
ATOM 1252 O O . GLY A 1 163 ? 7.690 17.132 16.095 1.00 97.75 163 GLY A O 1
ATOM 1253 N N . VAL A 1 164 ? 6.813 15.659 14.646 1.00 97.00 164 VAL A N 1
ATOM 1254 C CA . VAL A 1 164 ? 7.916 15.674 13.680 1.00 97.00 164 VAL A CA 1
ATOM 1255 C C . VAL A 1 164 ? 7.615 16.658 12.556 1.00 97.00 164 VAL A C 1
ATOM 1257 O O . VAL A 1 164 ? 6.613 16.569 11.850 1.00 97.00 164 VAL A O 1
ATOM 1260 N N . ARG A 1 165 ? 8.538 17.593 12.320 1.00 95.44 165 ARG A N 1
ATOM 1261 C CA . ARG A 1 165 ? 8.470 18.473 11.151 1.00 95.44 165 ARG A CA 1
ATOM 1262 C C . ARG A 1 165 ? 9.051 17.772 9.924 1.00 95.44 165 ARG A C 1
ATOM 1264 O O . ARG A 1 165 ? 10.266 17.602 9.828 1.00 95.44 165 ARG A O 1
ATOM 1271 N N . LEU A 1 166 ? 8.203 17.459 8.948 1.00 95.44 166 LEU A N 1
ATOM 1272 C CA . LEU A 1 166 ? 8.654 16.994 7.635 1.00 95.44 166 LEU A CA 1
ATOM 1273 C C . LEU A 1 166 ? 9.245 18.155 6.827 1.00 95.44 166 LEU A C 1
ATOM 1275 O O . LEU A 1 166 ? 8.714 19.268 6.818 1.00 95.44 166 LEU A O 1
ATOM 1279 N N . THR A 1 167 ? 10.359 17.893 6.144 1.00 93.06 167 THR A N 1
ATOM 1280 C CA . THR A 1 167 ? 11.015 18.864 5.260 1.00 93.06 167 THR A CA 1
ATOM 1281 C C . THR A 1 167 ? 10.986 18.337 3.832 1.00 93.06 167 THR A C 1
ATOM 1283 O O . THR A 1 167 ? 11.454 17.233 3.575 1.00 93.06 167 THR A O 1
ATOM 1286 N N . GLY A 1 168 ? 10.452 19.131 2.903 1.00 94.25 168 GLY A N 1
ATOM 1287 C CA . GLY A 1 168 ? 10.251 18.726 1.512 1.00 94.25 168 GLY A CA 1
ATOM 1288 C C . GLY A 1 168 ? 8.812 18.302 1.223 1.00 94.25 168 GLY A C 1
ATOM 1289 O O . GLY A 1 168 ? 7.899 18.562 2.005 1.00 94.25 168 GLY A O 1
ATOM 1290 N N . ARG A 1 169 ? 8.605 17.678 0.062 1.00 96.62 169 ARG A N 1
ATOM 1291 C CA . ARG A 1 169 ? 7.291 17.172 -0.347 1.00 96.62 169 ARG A CA 1
ATOM 1292 C C . ARG A 1 169 ? 7.062 15.806 0.291 1.00 96.62 169 ARG A C 1
ATOM 1294 O O . ARG A 1 169 ? 7.830 14.888 0.022 1.00 96.62 169 ARG A O 1
ATOM 1301 N N . VAL A 1 170 ? 6.015 15.664 1.095 1.00 97.81 170 VAL A N 1
ATOM 1302 C CA . VAL A 1 170 ? 5.624 14.376 1.689 1.00 97.81 170 VAL A CA 1
ATOM 1303 C C . VAL A 1 170 ? 5.427 13.326 0.595 1.00 97.81 170 VAL A C 1
ATOM 1305 O O . VAL A 1 170 ? 4.896 13.624 -0.477 1.00 97.81 170 VAL A O 1
ATOM 1308 N N . GLY A 1 171 ? 5.920 12.118 0.847 1.00 96.75 171 GLY A N 1
ATOM 1309 C CA . GLY A 1 171 ? 5.925 11.020 -0.107 1.00 96.75 171 GLY A CA 1
ATOM 1310 C C . GLY A 1 171 ? 7.037 11.097 -1.153 1.00 96.75 171 GLY A C 1
ATOM 1311 O O . GLY A 1 171 ? 7.117 10.214 -1.994 1.00 96.75 171 GLY A O 1
ATOM 1312 N N . SER A 1 172 ? 7.894 12.121 -1.164 1.00 97.19 172 SER A N 1
ATOM 1313 C CA . SER A 1 172 ? 8.987 12.199 -2.142 1.00 97.19 172 SER A CA 1
ATOM 1314 C C . SER A 1 172 ? 10.189 11.334 -1.770 1.00 97.19 172 SER A C 1
ATOM 1316 O O . SER A 1 172 ? 10.490 11.152 -0.593 1.00 97.19 172 SER A O 1
ATOM 1318 N N . TRP A 1 173 ? 10.877 10.824 -2.792 1.00 96.06 173 TRP A N 1
ATOM 1319 C CA . TRP A 1 173 ? 12.150 10.112 -2.679 1.00 96.06 173 TRP A CA 1
ATOM 1320 C C . TRP A 1 173 ? 13.299 10.999 -3.156 1.00 96.06 173 TRP A C 1
ATOM 1322 O O . TRP A 1 173 ? 13.115 11.821 -4.057 1.00 96.06 173 TRP A O 1
ATOM 1332 N N . GLY A 1 174 ? 14.489 10.805 -2.588 1.00 94.50 174 GLY A N 1
ATOM 1333 C CA . GLY A 1 174 ? 15.705 11.525 -2.961 1.00 94.50 174 GLY A CA 1
ATOM 1334 C C . GLY A 1 174 ? 16.103 11.309 -4.420 1.00 94.50 174 GLY A C 1
ATOM 1335 O O . GLY A 1 174 ? 16.477 12.260 -5.106 1.00 94.50 174 GLY A O 1
ATOM 1336 N N . ALA A 1 175 ? 15.985 10.074 -4.912 1.00 93.06 175 ALA A N 1
ATOM 1337 C CA . ALA A 1 175 ? 16.131 9.767 -6.330 1.00 93.06 175 ALA A CA 1
ATOM 1338 C C . ALA A 1 175 ? 15.217 8.615 -6.760 1.00 93.06 175 ALA A C 1
ATOM 1340 O O . ALA A 1 175 ? 14.949 7.698 -5.992 1.00 93.06 175 ALA A O 1
ATOM 1341 N N . VAL A 1 176 ? 14.782 8.652 -8.019 1.00 92.56 176 VAL A N 1
ATOM 1342 C CA . VAL A 1 176 ? 14.005 7.588 -8.663 1.00 92.56 176 VAL A CA 1
ATOM 1343 C C . VAL A 1 176 ? 14.692 7.213 -9.970 1.00 92.56 176 VAL A C 1
ATOM 1345 O O . VAL A 1 176 ? 15.022 8.095 -10.767 1.00 92.56 17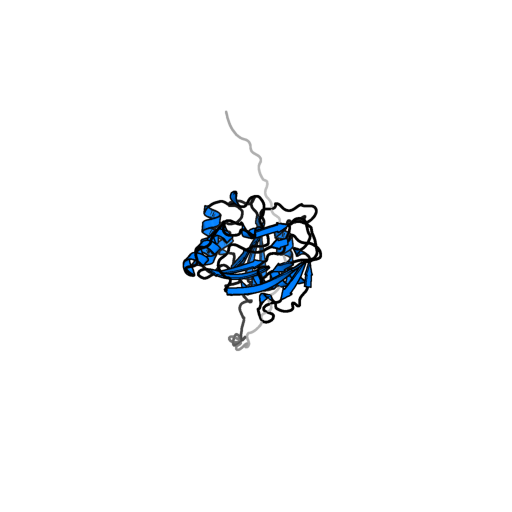6 VAL A O 1
ATOM 1348 N N . ARG A 1 177 ? 14.941 5.921 -10.194 1.00 92.38 177 ARG A N 1
ATOM 1349 C CA . ARG A 1 177 ? 15.620 5.422 -11.398 1.00 92.38 177 ARG A CA 1
ATOM 1350 C C . ARG A 1 177 ? 14.912 4.190 -11.942 1.00 92.38 177 ARG A C 1
ATOM 1352 O O . ARG A 1 177 ? 14.813 3.162 -11.281 1.00 92.38 177 ARG A O 1
ATOM 1359 N N . ASN A 1 178 ? 14.493 4.260 -13.200 1.00 90.75 178 ASN A N 1
ATOM 1360 C CA . ASN A 1 178 ? 13.830 3.153 -13.881 1.00 90.75 178 ASN A CA 1
ATOM 1361 C C . ASN A 1 178 ? 14.786 2.395 -14.805 1.00 90.75 178 ASN A C 1
ATOM 1363 O O . ASN A 1 178 ? 14.638 2.421 -16.025 1.00 90.75 178 ASN A O 1
ATOM 1367 N N . LYS A 1 179 ? 15.794 1.739 -14.226 1.00 87.31 179 LYS A N 1
ATOM 1368 C CA . LYS A 1 179 ? 16.740 0.918 -14.997 1.00 87.31 179 LYS A CA 1
ATOM 1369 C C . LYS A 1 179 ? 16.275 -0.525 -15.185 1.00 87.31 179 LYS A C 1
ATOM 1371 O O . LYS A 1 179 ? 16.685 -1.171 -16.142 1.00 87.31 179 LYS A O 1
ATOM 1376 N N . GLY A 1 180 ? 15.393 -1.016 -14.310 1.00 88.06 180 GLY A N 1
ATOM 1377 C CA . GLY A 1 180 ? 14.943 -2.409 -14.338 1.00 88.06 180 GLY A CA 1
ATOM 1378 C C . GLY A 1 180 ? 16.001 -3.403 -13.901 1.00 88.06 180 GLY A C 1
ATOM 1379 O O . GLY A 1 180 ? 15.972 -4.536 -14.363 1.00 88.06 180 GLY A O 1
ATOM 1380 N N . GLU A 1 181 ? 16.923 -2.961 -13.052 1.00 91.56 181 GLU A N 1
ATOM 1381 C CA . GLU A 1 181 ? 17.955 -3.807 -12.467 1.00 91.56 181 GLU A CA 1
ATOM 1382 C C . GLU A 1 181 ? 17.357 -4.679 -11.344 1.00 91.56 181 GLU A C 1
ATOM 1384 O O . GLU A 1 181 ? 16.302 -4.330 -10.790 1.00 91.56 181 GLU A O 1
ATOM 1389 N N . PRO A 1 182 ? 18.006 -5.810 -11.010 1.00 95.31 182 PRO A N 1
ATOM 1390 C CA . PRO A 1 182 ? 17.589 -6.646 -9.898 1.00 95.31 182 PRO A CA 1
ATOM 1391 C C . PRO A 1 182 ? 17.676 -5.916 -8.558 1.00 95.31 182 PRO A C 1
ATOM 1393 O O . PRO A 1 182 ? 18.647 -5.215 -8.269 1.00 95.31 182 PRO A O 1
ATOM 1396 N N . GLU A 1 183 ? 16.696 -6.167 -7.699 1.00 95.69 183 GLU A N 1
ATOM 1397 C CA . GLU A 1 183 ? 16.683 -5.700 -6.319 1.00 95.69 183 GLU A CA 1
ATOM 1398 C C . GLU A 1 183 ? 16.554 -6.886 -5.371 1.00 95.69 183 GLU A C 1
ATOM 1400 O O . GLU A 1 183 ? 15.602 -7.668 -5.435 1.00 95.69 183 GLU A O 1
ATOM 1405 N N . ARG A 1 184 ? 17.514 -7.016 -4.461 1.00 97.06 184 ARG A N 1
ATOM 1406 C CA . ARG A 1 184 ? 17.484 -7.991 -3.380 1.00 97.06 184 ARG A CA 1
ATOM 1407 C C . ARG A 1 184 ? 16.707 -7.419 -2.202 1.00 97.06 184 ARG A C 1
ATOM 1409 O O . ARG A 1 184 ? 17.177 -6.505 -1.532 1.00 97.06 184 ARG A O 1
ATOM 1416 N N . VAL A 1 185 ? 15.560 -8.013 -1.909 1.00 97.88 185 VAL A N 1
ATOM 1417 C CA . VAL A 1 185 ? 14.739 -7.690 -0.745 1.00 97.88 185 VAL A CA 1
ATOM 1418 C C . VAL A 1 185 ? 15.220 -8.502 0.455 1.00 97.88 185 VAL A C 1
ATOM 1420 O O . VAL A 1 185 ? 15.216 -9.736 0.456 1.00 97.88 185 VAL A O 1
ATOM 1423 N N . GLN A 1 186 ? 15.640 -7.798 1.498 1.00 97.50 186 GLN A N 1
ATOM 1424 C CA . GLN A 1 186 ? 16.007 -8.340 2.798 1.00 97.50 186 GLN A CA 1
ATOM 1425 C C . GLN A 1 186 ? 14.807 -8.302 3.747 1.00 97.50 186 GLN A C 1
ATOM 1427 O O . GLN A 1 186 ? 14.021 -7.355 3.737 1.00 97.50 186 GLN A O 1
ATOM 1432 N N . ILE A 1 187 ? 14.695 -9.320 4.602 1.00 98.12 187 ILE A N 1
ATOM 1433 C CA . ILE A 1 187 ? 13.700 -9.378 5.676 1.00 98.12 187 ILE A CA 1
ATOM 1434 C C . ILE A 1 187 ? 14.355 -8.853 6.956 1.00 98.12 187 ILE A C 1
ATOM 1436 O O . ILE A 1 187 ? 15.192 -9.541 7.539 1.00 98.12 187 ILE A O 1
ATOM 1440 N N . LEU A 1 188 ? 13.990 -7.645 7.385 1.00 97.81 188 LEU A N 1
ATOM 1441 C CA . LEU A 1 188 ? 14.569 -7.007 8.572 1.00 97.81 188 LEU A CA 1
ATOM 1442 C C . LEU A 1 188 ? 13.926 -7.504 9.871 1.00 97.81 188 LEU A C 1
ATOM 1444 O O . LEU A 1 188 ? 14.611 -7.676 10.878 1.00 97.81 188 LEU A O 1
ATOM 1448 N N . LEU A 1 189 ? 12.617 -7.772 9.840 1.00 98.06 189 LEU A N 1
ATOM 1449 C CA . LEU A 1 189 ? 11.842 -8.240 10.992 1.00 98.06 189 LEU A CA 1
ATOM 1450 C C . LEU A 1 189 ? 11.250 -9.632 10.713 1.00 98.06 189 LEU A C 1
ATOM 1452 O O . LEU A 1 189 ? 10.062 -9.747 10.415 1.00 98.06 189 LEU A O 1
ATOM 1456 N N . PRO A 1 190 ? 12.040 -10.720 10.810 1.00 97.56 190 PRO A N 1
ATOM 1457 C CA . PRO A 1 190 ? 11.600 -12.066 10.419 1.00 97.56 190 PRO A CA 1
ATOM 1458 C C . PRO A 1 190 ? 10.460 -12.635 11.279 1.00 97.56 190 PRO A C 1
ATOM 1460 O O . PRO A 1 190 ? 9.748 -13.533 10.837 1.00 97.56 190 PRO A O 1
ATOM 1463 N N . ALA A 1 191 ? 10.270 -12.120 12.498 1.00 97.94 191 ALA A N 1
ATOM 1464 C CA . ALA A 1 191 ? 9.156 -12.498 13.369 1.00 97.94 191 ALA A CA 1
ATOM 1465 C C . ALA A 1 191 ? 7.864 -11.709 13.084 1.00 97.94 191 ALA A C 1
ATOM 1467 O O . ALA A 1 191 ? 6.807 -12.072 13.602 1.00 97.94 191 ALA A O 1
ATOM 1468 N N . HIS A 1 192 ? 7.929 -10.640 12.282 1.00 98.56 192 HIS A N 1
ATOM 1469 C CA . HIS A 1 192 ? 6.766 -9.817 11.972 1.00 98.56 192 HIS A CA 1
ATOM 1470 C C . HIS A 1 192 ? 5.747 -10.623 11.144 1.00 98.56 192 HIS A C 1
ATOM 1472 O O . HIS A 1 192 ? 6.153 -11.339 10.224 1.00 98.56 192 HIS A O 1
ATOM 1478 N N . PRO A 1 193 ? 4.425 -10.505 11.385 1.00 98.56 193 PRO A N 1
ATOM 1479 C CA . PRO A 1 193 ? 3.422 -11.271 10.641 1.00 98.56 193 PRO A CA 1
ATOM 1480 C C . PRO A 1 193 ? 3.510 -11.109 9.118 1.00 98.56 193 PRO A C 1
ATOM 1482 O O . PRO A 1 193 ? 3.291 -12.078 8.394 1.00 98.56 193 PRO A O 1
ATOM 1485 N N . ILE A 1 194 ? 3.907 -9.927 8.631 1.00 98.62 194 ILE A N 1
ATOM 1486 C CA . ILE A 1 194 ? 4.131 -9.661 7.196 1.00 98.62 194 ILE A CA 1
ATOM 1487 C C . ILE A 1 194 ? 5.255 -10.534 6.618 1.00 98.62 194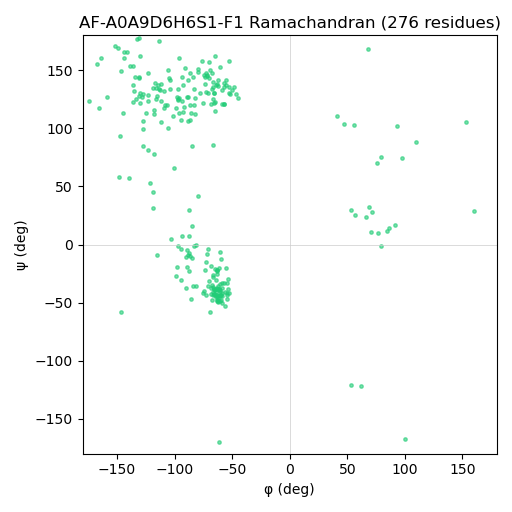 ILE A C 1
ATOM 1489 O O . ILE A 1 194 ? 5.150 -11.010 5.490 1.00 98.62 194 ILE A O 1
ATOM 1493 N N . ALA A 1 195 ? 6.296 -10.807 7.407 1.00 98.50 195 ALA A N 1
ATOM 1494 C CA . ALA A 1 195 ? 7.454 -11.606 7.014 1.00 98.50 195 ALA A CA 1
ATOM 1495 C C . ALA A 1 195 ? 7.221 -13.127 7.113 1.00 98.50 195 ALA A C 1
ATOM 1497 O O . ALA A 1 195 ? 8.116 -13.918 6.812 1.00 98.50 195 ALA A O 1
ATOM 1498 N N . LYS A 1 196 ? 6.032 -13.572 7.542 1.00 98.38 196 LYS A N 1
ATOM 1499 C CA . LYS A 1 196 ? 5.757 -14.989 7.789 1.00 98.38 196 LYS A CA 1
ATOM 1500 C C . LYS A 1 196 ? 6.005 -15.846 6.543 1.00 98.38 196 LYS A C 1
ATOM 1502 O O . LYS A 1 196 ? 5.335 -15.693 5.524 1.00 98.38 196 LYS A O 1
ATOM 1507 N N . GLY A 1 197 ? 6.909 -16.816 6.681 1.00 97.81 197 GLY A N 1
ATOM 1508 C CA . GLY A 1 197 ? 7.246 -17.771 5.621 1.00 97.81 197 GLY A CA 1
ATOM 1509 C C . GLY A 1 197 ? 8.144 -17.201 4.523 1.00 97.81 197 GLY A C 1
ATOM 1510 O O . GLY A 1 197 ? 8.330 -17.865 3.508 1.00 97.81 197 GLY A O 1
ATOM 1511 N N . LEU A 1 198 ? 8.694 -16.001 4.718 1.00 98.38 198 LEU A N 1
ATOM 1512 C CA . LEU A 1 198 ? 9.598 -15.355 3.777 1.00 98.38 198 LEU A CA 1
ATOM 1513 C C . LEU A 1 198 ? 11.043 -15.445 4.265 1.00 98.38 198 LEU A C 1
ATOM 1515 O O . LEU A 1 198 ? 11.347 -15.280 5.446 1.00 98.38 198 LEU A O 1
ATOM 1519 N N . THR A 1 199 ? 11.943 -15.658 3.316 1.00 98.00 199 THR A N 1
ATOM 1520 C CA . THR A 1 199 ? 13.377 -15.384 3.448 1.00 98.00 199 THR A CA 1
ATOM 1521 C C . THR A 1 199 ? 13.740 -14.255 2.489 1.00 98.00 199 THR A C 1
ATOM 1523 O O . THR A 1 199 ? 12.892 -13.828 1.712 1.00 98.00 199 THR A O 1
ATOM 1526 N N . ALA A 1 200 ? 14.981 -13.764 2.515 1.00 97.75 200 ALA A N 1
ATOM 1527 C CA . ALA A 1 200 ? 15.430 -12.798 1.510 1.00 97.75 200 ALA A CA 1
ATOM 1528 C C . ALA A 1 200 ? 15.225 -13.351 0.086 1.00 97.75 200 ALA A C 1
ATOM 1530 O O . ALA A 1 200 ? 15.446 -14.543 -0.148 1.00 97.75 200 ALA A O 1
ATOM 1531 N N . PHE A 1 201 ? 14.823 -12.489 -0.843 1.00 98.44 201 PHE A N 1
ATOM 1532 C CA . PHE A 1 201 ? 14.514 -12.843 -2.230 1.00 98.44 201 PHE A CA 1
ATOM 1533 C C . PHE A 1 201 ? 14.948 -11.731 -3.184 1.00 98.44 201 PHE A C 1
ATOM 1535 O O . PHE A 1 201 ? 15.233 -10.617 -2.751 1.00 98.44 201 PHE A O 1
ATOM 1542 N N . THR A 1 202 ? 15.007 -12.028 -4.479 1.00 98.12 202 THR A N 1
ATOM 1543 C CA . THR A 1 202 ? 15.362 -11.052 -5.515 1.00 98.12 202 THR A CA 1
ATOM 1544 C C . THR A 1 202 ? 14.158 -10.798 -6.408 1.00 98.12 202 THR A C 1
ATOM 1546 O O . THR A 1 202 ? 13.481 -11.737 -6.824 1.00 98.12 202 THR A O 1
ATOM 1549 N N . ILE A 1 203 ? 13.883 -9.528 -6.692 1.00 97.56 203 ILE A N 1
ATOM 1550 C CA . ILE A 1 203 ? 12.986 -9.098 -7.761 1.00 97.56 203 ILE A CA 1
ATOM 1551 C C . ILE A 1 203 ? 13.878 -8.776 -8.957 1.00 97.56 203 ILE A C 1
ATOM 1553 O O . ILE A 1 203 ? 14.666 -7.838 -8.895 1.00 97.56 203 ILE A O 1
ATOM 1557 N N . GLU A 1 204 ? 13.773 -9.554 -10.033 1.00 94.69 204 GLU A N 1
ATOM 1558 C CA . GLU A 1 204 ? 14.710 -9.504 -11.173 1.00 94.69 204 GLU A CA 1
ATOM 1559 C C . GLU A 1 204 ? 14.727 -8.164 -11.921 1.00 94.69 204 GLU A C 1
ATOM 1561 O O . GLU A 1 204 ? 15.697 -7.841 -12.598 1.00 94.69 204 GLU A O 1
ATOM 1566 N N . GLY A 1 205 ? 13.662 -7.372 -11.803 1.00 93.25 205 GLY A N 1
ATOM 1567 C CA . GLY A 1 205 ? 13.630 -6.028 -12.355 1.00 93.25 205 GLY A CA 1
ATOM 1568 C C . GLY A 1 205 ? 12.585 -5.163 -11.674 1.00 93.25 205 GLY A C 1
ATOM 1569 O O . GLY A 1 205 ? 11.404 -5.514 -11.630 1.00 93.25 205 GLY A O 1
ATOM 1570 N N . THR A 1 206 ? 13.003 -4.001 -11.185 1.00 92.25 206 THR A N 1
ATOM 1571 C CA . THR A 1 206 ? 12.116 -3.003 -10.576 1.00 92.25 206 THR A CA 1
ATOM 1572 C C . THR A 1 206 ? 12.645 -1.579 -10.787 1.00 92.25 206 THR A C 1
ATOM 1574 O O . THR A 1 206 ? 13.750 -1.371 -11.288 1.00 92.25 206 THR A O 1
ATOM 1577 N N . GLU A 1 207 ? 11.816 -0.580 -10.479 1.00 92.31 207 GLU A N 1
ATOM 1578 C CA . GLU A 1 207 ? 12.292 0.787 -10.250 1.00 92.31 207 GLU A CA 1
ATOM 1579 C C . GLU A 1 207 ? 13.084 0.855 -8.946 1.00 92.31 207 GLU A C 1
ATOM 1581 O O . GLU A 1 207 ? 12.681 0.226 -7.968 1.00 92.31 207 GLU A O 1
ATOM 1586 N N . GLU A 1 208 ? 14.137 1.663 -8.922 1.00 92.88 208 GLU A N 1
ATOM 1587 C CA . GLU A 1 208 ? 14.893 2.030 -7.726 1.00 92.88 208 GLU A CA 1
ATOM 1588 C C . GLU A 1 208 ? 14.331 3.345 -7.169 1.00 92.88 208 GLU A C 1
ATOM 1590 O O . GLU A 1 208 ? 14.318 4.354 -7.882 1.00 92.88 208 GLU A O 1
ATOM 1595 N N . TYR A 1 209 ? 13.913 3.352 -5.898 1.00 93.81 209 TYR A N 1
ATOM 1596 C CA . TYR A 1 209 ? 13.625 4.581 -5.147 1.00 93.81 209 TYR A CA 1
ATOM 1597 C C . TYR A 1 209 ? 14.670 4.740 -4.054 1.00 93.81 209 TYR A C 1
ATOM 1599 O O . TYR A 1 209 ? 14.626 4.021 -3.070 1.00 93.81 209 TYR A O 1
ATOM 1607 N N . ALA A 1 210 ? 15.613 5.659 -4.212 1.00 92.75 210 ALA A N 1
ATOM 1608 C CA . ALA A 1 210 ? 16.677 5.865 -3.244 1.00 92.75 210 ALA A CA 1
ATOM 1609 C C . ALA A 1 210 ? 16.299 6.945 -2.225 1.00 92.75 210 ALA A C 1
ATOM 1611 O O . ALA A 1 210 ? 15.775 8.011 -2.569 1.00 92.75 210 ALA A O 1
ATOM 1612 N N . ASN A 1 211 ? 16.616 6.663 -0.964 1.00 92.62 211 ASN A N 1
ATOM 1613 C CA . ASN A 1 211 ? 16.483 7.589 0.152 1.00 92.62 211 ASN A CA 1
ATOM 1614 C C . ASN A 1 211 ? 17.170 8.956 -0.075 1.00 92.62 211 ASN A C 1
ATOM 1616 O O . ASN A 1 211 ? 18.126 9.057 -0.851 1.00 92.62 211 ASN A O 1
ATOM 1620 N N . PRO A 1 212 ? 16.741 10.011 0.647 1.00 94.12 212 PRO A N 1
ATOM 1621 C CA . PRO A 1 212 ? 15.731 9.999 1.717 1.00 94.12 212 PRO A CA 1
ATOM 1622 C C . PRO A 1 212 ? 14.292 9.861 1.207 1.00 94.12 212 PRO A C 1
ATOM 1624 O O . PRO A 1 212 ? 13.953 10.405 0.160 1.00 94.12 212 PRO A O 1
ATOM 1627 N N . PHE A 1 213 ? 13.447 9.174 1.975 1.00 96.81 213 PHE A N 1
ATOM 1628 C CA . PHE A 1 213 ? 11.994 9.179 1.808 1.00 96.81 213 PHE A CA 1
ATOM 1629 C C . PHE A 1 213 ? 11.349 10.180 2.774 1.00 96.81 213 PHE A C 1
ATOM 1631 O O . PHE A 1 213 ? 11.573 10.122 3.983 1.00 96.81 213 PHE A O 1
ATOM 1638 N N . VAL A 1 214 ? 10.551 11.117 2.259 1.00 97.81 214 VAL A N 1
ATOM 1639 C CA . VAL A 1 214 ? 9.896 12.149 3.076 1.00 97.81 214 VAL A CA 1
ATOM 1640 C C . VAL A 1 214 ? 8.590 11.607 3.659 1.00 97.81 214 VAL A C 1
ATOM 1642 O O . VAL A 1 214 ? 7.507 11.822 3.116 1.00 97.81 214 VAL A O 1
ATOM 1645 N N . ALA A 1 215 ? 8.700 10.923 4.789 1.00 97.88 215 ALA A N 1
ATOM 1646 C CA . ALA A 1 215 ? 7.598 10.416 5.604 1.00 97.88 215 ALA A CA 1
ATOM 1647 C C . ALA A 1 215 ? 7.988 10.515 7.094 1.00 97.88 215 ALA A C 1
ATOM 1649 O O . ALA A 1 215 ? 9.180 10.646 7.395 1.00 97.88 215 ALA A O 1
ATOM 1650 N N . PRO A 1 216 ? 7.031 10.490 8.041 1.00 97.88 216 PRO A N 1
ATOM 1651 C CA . PRO A 1 216 ? 7.376 10.351 9.451 1.00 97.88 216 PRO A CA 1
ATOM 1652 C C . PRO A 1 216 ? 8.112 9.024 9.693 1.00 97.88 216 PRO A C 1
ATOM 1654 O O . PRO A 1 216 ? 7.885 8.058 8.953 1.00 97.88 216 PRO A O 1
ATOM 1657 N N . PRO A 1 217 ? 8.975 8.948 10.722 1.00 97.50 217 PRO A N 1
ATOM 1658 C CA . PRO A 1 217 ? 9.551 7.687 11.167 1.00 97.50 217 PRO A CA 1
ATOM 1659 C C . PRO A 1 217 ? 8.489 6.583 11.260 1.00 97.50 217 PRO A C 1
ATOM 1661 O O . PRO A 1 217 ? 7.450 6.759 11.896 1.00 97.50 217 PRO A O 1
ATOM 1664 N N . ALA A 1 218 ? 8.745 5.462 10.586 1.00 97.69 218 ALA A N 1
ATOM 1665 C CA . ALA A 1 218 ? 7.920 4.266 10.699 1.00 97.69 218 ALA A CA 1
ATOM 1666 C C . ALA A 1 218 ? 8.136 3.589 12.052 1.00 97.69 218 ALA A C 1
ATOM 1668 O O . ALA A 1 218 ? 9.260 3.563 12.559 1.00 97.69 218 ALA A O 1
ATOM 1669 N N . GLU A 1 219 ? 7.068 3.007 12.595 1.00 98.12 219 GLU A N 1
ATOM 1670 C CA . GLU A 1 219 ? 7.122 2.205 13.821 1.00 98.12 219 GLU A CA 1
ATOM 1671 C C . GLU A 1 219 ? 7.928 0.926 13.577 1.00 98.12 219 GLU A C 1
ATOM 1673 O O . GLU A 1 219 ? 8.761 0.533 14.395 1.00 98.12 219 GLU A O 1
ATOM 1678 N N . GLU A 1 220 ? 7.721 0.304 12.411 1.00 98.25 220 GLU A N 1
ATOM 1679 C CA . GLU A 1 220 ? 8.404 -0.922 12.016 1.00 98.25 220 GLU A CA 1
ATOM 1680 C C . GLU A 1 220 ? 8.882 -0.842 10.559 1.00 98.25 220 GLU A C 1
ATOM 1682 O O . GLU A 1 220 ? 8.132 -0.501 9.641 1.00 98.25 220 GLU A O 1
ATOM 1687 N N . LYS A 1 221 ? 10.151 -1.202 10.340 1.00 98.19 221 LYS A N 1
ATOM 1688 C CA . LYS A 1 221 ? 10.751 -1.379 9.012 1.00 98.19 221 LYS A CA 1
ATOM 1689 C C . LYS A 1 221 ? 10.915 -2.870 8.743 1.00 98.19 221 LYS A C 1
ATOM 1691 O O . LYS A 1 221 ? 11.831 -3.499 9.261 1.00 98.19 221 LYS A O 1
ATOM 1696 N N . VAL A 1 222 ? 10.007 -3.454 7.972 1.00 98.50 222 VAL A N 1
ATOM 1697 C CA . VAL A 1 222 ? 9.919 -4.907 7.763 1.00 98.50 222 VAL A CA 1
ATOM 1698 C C . VAL A 1 222 ? 10.878 -5.381 6.670 1.00 98.50 222 VAL A C 1
ATOM 1700 O O . VAL A 1 222 ? 11.434 -6.476 6.784 1.00 98.50 222 VAL A O 1
ATOM 1703 N N . LEU A 1 223 ? 11.073 -4.576 5.620 1.00 98.12 223 LEU A N 1
ATOM 1704 C CA . LEU A 1 223 ? 11.796 -4.958 4.403 1.00 98.12 223 LEU A CA 1
ATOM 1705 C C . LEU A 1 223 ? 12.787 -3.871 3.973 1.00 98.12 223 LEU A C 1
ATOM 1707 O O . LEU A 1 223 ? 12.476 -2.686 4.073 1.00 98.12 223 LEU A O 1
ATOM 1711 N N . ALA A 1 224 ? 13.937 -4.275 3.431 1.00 96.56 224 ALA A N 1
ATOM 1712 C CA . ALA A 1 224 ? 14.917 -3.378 2.809 1.00 96.56 224 ALA A CA 1
ATOM 1713 C C . ALA A 1 224 ? 15.333 -3.892 1.429 1.00 96.56 224 ALA A C 1
ATOM 1715 O O . ALA A 1 224 ? 15.714 -5.054 1.302 1.00 96.56 224 ALA A O 1
ATOM 1716 N N . GLY A 1 225 ? 15.301 -3.036 0.416 1.00 94.38 225 GLY A N 1
ATOM 1717 C CA . GLY A 1 225 ? 15.835 -3.306 -0.912 1.00 94.38 225 GLY A CA 1
ATOM 1718 C C . GLY A 1 225 ? 17.335 -3.021 -0.978 1.00 94.38 225 GLY A C 1
ATOM 1719 O O . GLY A 1 225 ? 17.837 -2.088 -0.356 1.00 94.38 225 GLY A O 1
ATOM 1720 N N . ALA A 1 226 ? 18.065 -3.824 -1.741 1.00 93.38 226 ALA A N 1
ATOM 1721 C CA . ALA A 1 226 ? 19.463 -3.589 -2.078 1.00 93.38 226 ALA A CA 1
ATOM 1722 C C . ALA A 1 226 ? 19.690 -3.867 -3.565 1.00 93.38 226 ALA A C 1
ATOM 1724 O O . ALA A 1 226 ? 19.205 -4.867 -4.090 1.00 93.38 226 ALA A O 1
ATOM 1725 N N . TRP A 1 227 ? 20.441 -3.004 -4.235 1.00 90.19 227 TRP A N 1
ATOM 1726 C CA . TRP A 1 227 ? 20.766 -3.094 -5.658 1.00 90.19 227 TRP A CA 1
ATOM 1727 C C . TRP A 1 227 ? 22.266 -2.883 -5.871 1.00 90.19 227 TRP A C 1
ATOM 1729 O O . TRP A 1 227 ? 23.038 -2.642 -4.939 1.00 90.19 227 TRP A O 1
ATOM 1739 N N . GLU A 1 228 ? 22.713 -3.002 -7.116 1.00 84.94 228 GLU A N 1
ATOM 1740 C CA . GLU A 1 228 ? 24.112 -2.759 -7.437 1.00 84.94 228 GLU A CA 1
ATOM 1741 C C . GLU A 1 228 ? 24.478 -1.287 -7.183 1.00 84.94 228 GLU A C 1
ATOM 1743 O O . GLU A 1 228 ? 23.976 -0.368 -7.829 1.00 84.94 228 GLU A O 1
ATOM 1748 N N . GLY A 1 229 ? 25.363 -1.055 -6.210 1.00 80.44 229 GLY A N 1
ATOM 1749 C CA . GLY A 1 229 ? 25.825 0.287 -5.856 1.00 80.44 229 GLY A CA 1
ATOM 1750 C C . GLY A 1 229 ? 24.923 1.063 -4.889 1.00 80.44 229 GLY A C 1
ATOM 1751 O O . GLY A 1 229 ? 25.157 2.260 -4.709 1.00 80.44 229 GLY A O 1
ATOM 1752 N N . GLY A 1 230 ? 23.938 0.424 -4.246 1.00 81.62 230 GLY A N 1
ATOM 1753 C CA . GLY A 1 230 ? 23.132 1.062 -3.201 1.00 81.62 230 GLY A CA 1
ATOM 1754 C C . GLY A 1 230 ? 22.269 0.099 -2.386 1.00 81.62 230 GLY A C 1
ATOM 1755 O O . GLY A 1 230 ? 21.907 -0.983 -2.837 1.00 81.62 230 GLY A O 1
ATOM 1756 N N . GLU A 1 231 ? 21.928 0.504 -1.167 1.00 85.44 231 GLU A N 1
ATOM 1757 C CA . GLU A 1 231 ? 20.985 -0.209 -0.307 1.00 85.44 231 GLU A CA 1
ATOM 1758 C C . GLU A 1 231 ? 20.059 0.765 0.420 1.00 85.44 231 GLU A C 1
ATOM 1760 O O . GLU A 1 231 ? 20.393 1.931 0.648 1.00 85.44 231 GLU A O 1
ATOM 1765 N N . GLN A 1 232 ? 18.881 0.267 0.772 1.00 86.25 232 GLN A N 1
ATOM 1766 C CA . GLN A 1 232 ? 17.863 0.992 1.515 1.00 86.25 232 GLN A CA 1
ATOM 1767 C C . GLN A 1 232 ? 18.036 0.767 3.005 1.00 86.25 232 GLN A C 1
ATOM 1769 O O . GLN A 1 232 ? 18.434 -0.300 3.462 1.00 86.25 232 GLN A O 1
ATOM 1774 N N . ASP A 1 233 ? 17.604 1.744 3.790 1.00 83.81 233 ASP A N 1
ATOM 1775 C CA . ASP A 1 233 ? 17.621 1.691 5.251 1.00 83.81 233 ASP A CA 1
ATOM 1776 C C . ASP A 1 233 ? 16.348 1.045 5.843 1.00 83.81 233 ASP A C 1
ATOM 1778 O O . ASP A 1 233 ? 15.905 1.411 6.935 1.00 83.81 233 ASP A O 1
ATOM 1782 N N . GLY A 1 234 ? 15.721 0.119 5.107 1.00 86.38 234 GLY A N 1
ATOM 1783 C CA . GLY A 1 234 ? 14.438 -0.495 5.473 1.00 86.38 234 GLY A CA 1
ATOM 1784 C C . GLY A 1 234 ? 13.193 0.209 4.934 1.00 86.38 234 GLY A C 1
ATOM 1785 O O . GLY A 1 234 ? 12.098 -0.020 5.442 1.00 86.38 234 GLY A O 1
ATOM 1786 N N . SER A 1 235 ? 13.345 1.071 3.928 1.00 91.94 235 SER A N 1
ATOM 1787 C CA . SER A 1 235 ? 12.248 1.875 3.371 1.00 91.94 235 SER A CA 1
ATOM 1788 C C . SER A 1 235 ? 11.410 1.160 2.295 1.00 91.94 235 SER A C 1
ATOM 1790 O O . SER A 1 235 ? 10.623 1.787 1.590 1.00 91.94 235 SER A O 1
ATOM 1792 N N . ASP A 1 236 ? 11.511 -0.169 2.194 1.00 96.25 236 ASP A N 1
ATOM 1793 C CA . ASP A 1 236 ? 10.789 -0.975 1.196 1.00 96.25 236 ASP A CA 1
ATOM 1794 C C . ASP A 1 236 ? 9.510 -1.623 1.731 1.00 96.25 236 ASP A C 1
ATOM 1796 O O . ASP A 1 236 ? 8.632 -2.011 0.956 1.00 96.25 236 ASP A O 1
ATOM 1800 N N . GLY A 1 237 ? 9.399 -1.727 3.054 1.00 98.25 237 GLY A N 1
ATOM 1801 C CA . GLY A 1 237 ? 8.235 -2.246 3.760 1.00 98.25 237 GLY A CA 1
ATOM 1802 C C . GLY A 1 237 ? 8.088 -1.522 5.088 1.00 98.25 237 GLY A C 1
ATOM 1803 O O . GLY A 1 237 ? 8.706 -1.934 6.067 1.00 98.25 237 GLY A O 1
ATOM 1804 N N . LEU A 1 238 ? 7.298 -0.454 5.114 1.00 98.69 238 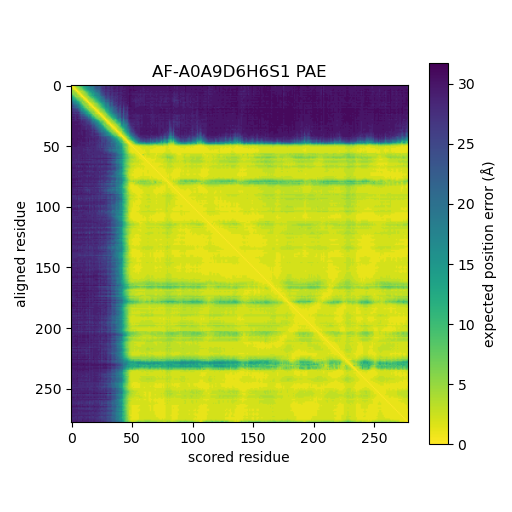LEU A N 1
ATOM 1805 C CA . LEU A 1 238 ? 7.182 0.460 6.252 1.00 98.69 238 LEU A CA 1
ATOM 1806 C C . LEU A 1 238 ? 5.795 0.363 6.882 1.00 98.69 238 LEU A C 1
ATOM 1808 O O . LEU A 1 238 ? 4.800 0.399 6.159 1.00 98.69 238 LEU A O 1
ATOM 1812 N N . ALA A 1 239 ? 5.734 0.264 8.207 1.00 98.69 239 ALA A N 1
ATOM 1813 C CA . ALA A 1 239 ? 4.489 0.184 8.958 1.00 98.69 239 ALA A CA 1
ATOM 1814 C C . ALA A 1 239 ? 4.306 1.379 9.903 1.00 98.69 239 ALA A C 1
ATOM 1816 O O . ALA A 1 239 ? 5.244 1.794 10.589 1.00 98.69 239 ALA A O 1
ATOM 1817 N N . TRP A 1 240 ? 3.076 1.884 9.956 1.00 98.81 240 TRP A N 1
ATOM 1818 C CA . TRP A 1 240 ? 2.627 2.904 10.900 1.00 98.81 240 TRP A CA 1
ATOM 1819 C C . TRP A 1 240 ? 1.262 2.530 11.465 1.00 98.81 240 TRP A C 1
ATOM 1821 O O . TRP A 1 240 ? 0.438 1.904 10.785 1.00 98.81 240 TRP A O 1
ATOM 1831 N N . THR A 1 241 ? 0.982 3.024 12.659 1.00 98.50 241 THR A N 1
ATOM 1832 C CA . THR A 1 241 ? -0.372 3.194 13.168 1.00 98.50 241 THR A CA 1
ATOM 1833 C C . THR A 1 241 ? -0.767 4.648 12.949 1.00 98.50 241 THR A C 1
ATOM 1835 O O . THR A 1 241 ? -0.028 5.533 13.340 1.00 98.50 241 THR A O 1
ATOM 1838 N N . VAL A 1 242 ? -1.911 4.912 12.310 1.00 98.38 242 VAL A N 1
ATOM 1839 C CA . VAL A 1 242 ? -2.404 6.281 12.083 1.00 98.38 242 VAL A CA 1
ATOM 1840 C C . VAL A 1 242 ? -3.836 6.376 12.599 1.00 98.38 242 VAL A C 1
ATOM 1842 O O . VAL A 1 242 ? -4.777 5.834 12.008 1.00 98.38 242 VAL A O 1
ATOM 1845 N N . GLY A 1 243 ? -4.015 7.051 13.735 1.00 97.94 243 GLY A N 1
ATOM 1846 C CA . GLY A 1 243 ? -5.271 7.014 14.484 1.00 97.94 243 GLY A CA 1
ATOM 1847 C C . GLY A 1 243 ? -5.586 5.590 14.956 1.00 97.94 243 GLY A C 1
ATOM 1848 O O . GLY A 1 243 ? -4.805 4.986 15.683 1.00 97.94 243 GLY A O 1
ATOM 1849 N N . LYS A 1 244 ? -6.740 5.040 14.558 1.00 98.50 244 LYS A N 1
ATOM 1850 C CA . LYS A 1 244 ? -7.123 3.647 14.864 1.00 98.50 244 LYS A CA 1
ATOM 1851 C C . LYS A 1 244 ? -6.683 2.631 13.807 1.00 98.50 244 LYS A C 1
ATOM 1853 O O . LYS A 1 244 ? -6.859 1.434 14.024 1.00 98.50 244 LYS A O 1
ATOM 1858 N N . GLY A 1 245 ? -6.221 3.091 12.646 1.00 98.62 245 GLY A N 1
ATOM 1859 C CA . GLY A 1 245 ? -5.893 2.243 11.504 1.00 98.62 245 GLY A CA 1
ATOM 1860 C C . GLY A 1 245 ? -4.412 1.897 11.446 1.00 98.62 245 GLY A C 1
ATOM 1861 O O . GLY A 1 245 ? -3.573 2.594 12.011 1.00 98.62 245 GLY A O 1
ATOM 1862 N N . LYS A 1 246 ? -4.094 0.833 10.709 1.00 98.81 246 LYS A N 1
ATOM 1863 C CA . LYS A 1 246 ? -2.717 0.465 10.356 1.00 98.81 246 LYS A CA 1
ATOM 1864 C C . LYS A 1 246 ? -2.452 0.814 8.895 1.00 98.81 246 LYS A C 1
ATOM 1866 O O . LYS A 1 246 ? -3.327 0.637 8.044 1.00 98.81 246 LYS A O 1
ATOM 1871 N N . VAL A 1 247 ? -1.242 1.272 8.600 1.00 98.94 247 VAL A N 1
ATOM 1872 C CA . VAL A 1 247 ? -0.760 1.558 7.246 1.00 98.94 247 VAL A CA 1
ATOM 1873 C C . VAL A 1 247 ? 0.499 0.740 7.004 1.00 98.94 247 VAL A C 1
ATOM 1875 O O . VAL A 1 247 ? 1.423 0.793 7.808 1.00 98.94 247 VAL A O 1
ATOM 1878 N N . PHE A 1 248 ? 0.554 0.003 5.895 1.00 98.94 248 PHE A N 1
ATOM 1879 C CA . PHE A 1 248 ? 1.775 -0.665 5.447 1.00 98.94 248 PHE A CA 1
ATOM 1880 C C . PHE A 1 248 ? 2.097 -0.231 4.024 1.00 98.94 248 PHE A C 1
ATOM 1882 O O . PHE A 1 248 ? 1.351 -0.543 3.104 1.00 98.94 248 PHE A O 1
ATOM 1889 N N . TYR A 1 249 ? 3.196 0.487 3.831 1.00 98.88 249 TYR A N 1
ATOM 1890 C CA . TYR A 1 249 ? 3.686 0.846 2.506 1.00 98.88 249 TYR A CA 1
ATOM 1891 C C . TYR A 1 249 ? 4.632 -0.233 1.987 1.00 98.88 249 TYR A C 1
ATOM 1893 O O . TYR A 1 249 ? 5.606 -0.576 2.658 1.00 98.88 249 TYR A O 1
ATOM 1901 N N . PHE A 1 250 ? 4.364 -0.734 0.780 1.00 98.75 250 PHE A N 1
ATOM 1902 C CA . PHE A 1 250 ? 5.219 -1.700 0.092 1.00 98.75 250 PHE A CA 1
ATOM 1903 C C . PHE A 1 250 ? 5.750 -1.097 -1.209 1.00 98.75 250 PHE A C 1
ATOM 1905 O O . PHE A 1 250 ? 4.982 -0.790 -2.122 1.00 98.75 250 PHE A O 1
ATOM 1912 N N . ARG A 1 251 ? 7.070 -0.911 -1.291 1.00 98.00 251 ARG A N 1
ATOM 1913 C CA . ARG A 1 251 ? 7.718 -0.138 -2.361 1.00 98.00 251 ARG A CA 1
ATOM 1914 C C . ARG A 1 251 ? 7.774 -0.845 -3.727 1.00 98.00 251 ARG A C 1
ATOM 1916 O O . ARG A 1 251 ? 7.587 -0.153 -4.724 1.00 98.00 251 ARG A O 1
ATOM 1923 N N . PRO A 1 252 ? 8.033 -2.157 -3.858 1.00 97.00 252 PRO A N 1
ATOM 1924 C CA . PRO A 1 252 ? 8.080 -2.795 -5.177 1.00 97.00 252 PRO A CA 1
ATOM 1925 C C . PRO A 1 252 ? 6.717 -2.834 -5.888 1.00 97.00 252 PRO A C 1
ATOM 1927 O O . PRO A 1 252 ? 5.712 -3.212 -5.285 1.00 97.00 252 PRO A O 1
ATOM 1930 N N . GLY A 1 253 ? 6.682 -2.512 -7.190 1.00 96.50 253 GLY A N 1
ATOM 1931 C CA . GLY A 1 253 ? 5.442 -2.629 -7.975 1.00 96.50 253 GLY A CA 1
ATOM 1932 C C . GLY A 1 253 ? 5.327 -1.838 -9.284 1.00 96.50 253 GLY A C 1
ATOM 1933 O O . GLY A 1 253 ? 4.207 -1.490 -9.640 1.00 96.50 253 GLY A O 1
ATOM 1934 N N . HIS A 1 254 ? 6.427 -1.546 -9.996 1.00 95.25 254 HIS A N 1
ATOM 1935 C CA . HIS A 1 254 ? 6.385 -0.801 -11.273 1.00 95.25 254 HIS A CA 1
ATOM 1936 C C . HIS A 1 254 ? 5.409 -1.426 -12.275 1.00 95.25 254 HIS A C 1
ATOM 1938 O O . HIS A 1 254 ? 5.495 -2.625 -12.556 1.00 95.25 254 HIS A O 1
ATOM 1944 N N . GLU A 1 255 ? 4.520 -0.622 -12.863 1.00 95.12 255 GLU A N 1
ATOM 1945 C CA . GLU A 1 255 ? 3.435 -1.100 -13.719 1.00 95.12 255 GLU A CA 1
ATOM 1946 C C . GLU A 1 255 ? 3.897 -1.808 -14.997 1.00 95.12 255 GLU A C 1
ATOM 1948 O O . GLU A 1 255 ? 3.168 -2.613 -15.571 1.00 95.12 255 GLU A O 1
ATOM 1953 N N . THR A 1 256 ? 5.117 -1.528 -15.449 1.00 95.25 256 THR A N 1
ATOM 1954 C CA . THR A 1 256 ? 5.687 -2.113 -16.673 1.00 95.25 256 THR A CA 1
ATOM 1955 C C . THR A 1 256 ? 6.292 -3.500 -16.457 1.00 95.25 256 THR A C 1
ATOM 1957 O O . THR A 1 256 ? 6.792 -4.112 -17.401 1.00 95.25 256 THR A O 1
ATOM 1960 N N . ARG A 1 257 ? 6.267 -4.017 -15.221 1.00 95.00 257 ARG A N 1
ATOM 1961 C CA . ARG A 1 257 ? 6.900 -5.286 -14.845 1.00 95.00 257 ARG A CA 1
ATOM 1962 C C . ARG A 1 257 ? 5.930 -6.170 -14.066 1.00 95.00 257 ARG A C 1
ATOM 1964 O O . ARG A 1 257 ? 5.187 -5.652 -13.238 1.00 95.00 257 ARG A O 1
ATOM 1971 N N . PRO A 1 258 ? 5.956 -7.503 -14.247 1.00 96.06 258 PRO A N 1
ATOM 1972 C CA . PRO A 1 258 ? 5.006 -8.432 -13.627 1.00 96.06 258 PRO A CA 1
ATOM 1973 C C . PRO A 1 258 ? 5.332 -8.758 -12.152 1.00 96.06 258 PRO A C 1
ATOM 1975 O O . PRO A 1 258 ? 5.238 -9.911 -11.731 1.00 96.06 258 PRO A O 1
ATOM 1978 N N . ILE A 1 259 ? 5.719 -7.760 -11.351 1.00 97.25 259 ILE A N 1
ATOM 1979 C CA . ILE A 1 259 ? 6.195 -7.929 -9.965 1.00 97.25 259 ILE A CA 1
ATOM 1980 C C . ILE A 1 259 ? 5.130 -8.599 -9.080 1.00 97.25 259 ILE A C 1
ATOM 1982 O O . ILE A 1 259 ? 5.448 -9.482 -8.287 1.00 97.25 259 ILE A O 1
ATOM 1986 N N . PHE A 1 260 ? 3.845 -8.280 -9.269 1.00 98.19 260 PHE A N 1
ATOM 1987 C CA . PHE A 1 260 ? 2.749 -8.863 -8.480 1.00 98.19 260 PHE A CA 1
ATOM 1988 C C . PHE A 1 260 ? 2.455 -10.347 -8.784 1.00 98.19 260 PHE A C 1
ATOM 1990 O O . PHE A 1 260 ? 1.626 -10.968 -8.112 1.00 98.19 260 PHE A O 1
ATOM 1997 N N . ARG A 1 261 ? 3.147 -10.950 -9.763 1.00 97.69 261 ARG A N 1
ATOM 1998 C CA . ARG A 1 261 ? 3.093 -12.397 -10.042 1.00 97.69 261 ARG A CA 1
ATOM 1999 C C . ARG A 1 261 ? 4.126 -13.193 -9.256 1.00 97.69 261 ARG A C 1
ATOM 2001 O O . ARG A 1 261 ? 3.969 -14.405 -9.114 1.00 97.69 261 ARG A O 1
ATOM 2008 N N . GLN A 1 262 ? 5.163 -12.532 -8.750 1.00 98.12 262 GLN A N 1
ATOM 2009 C CA . GLN A 1 262 ? 6.250 -13.196 -8.050 1.00 98.12 262 GLN A CA 1
ATOM 2010 C C . GLN A 1 262 ? 5.754 -13.822 -6.730 1.00 98.12 262 GLN A C 1
ATOM 2012 O O . GLN A 1 262 ? 5.093 -13.129 -5.951 1.00 98.12 262 GLN A O 1
ATOM 2017 N N . PRO A 1 263 ? 6.050 -15.106 -6.441 1.00 98.19 263 PRO A N 1
ATOM 2018 C CA . PRO A 1 263 ? 5.525 -15.797 -5.261 1.00 98.19 263 PRO A CA 1
ATOM 2019 C C . PRO A 1 263 ? 5.803 -15.087 -3.933 1.00 98.19 263 PRO A C 1
ATOM 2021 O O . PRO A 1 263 ? 4.907 -14.990 -3.093 1.00 98.19 263 PRO A O 1
ATOM 2024 N N . GLU A 1 264 ? 7.009 -14.550 -3.752 1.00 98.69 264 GLU A N 1
ATOM 2025 C CA . GLU A 1 264 ? 7.407 -13.865 -2.523 1.00 98.69 264 GLU A CA 1
ATOM 2026 C C . GLU A 1 264 ? 6.655 -12.544 -2.348 1.00 98.69 264 GLU A C 1
ATOM 2028 O O . GLU A 1 264 ? 6.128 -12.275 -1.271 1.00 98.69 264 GLU A O 1
ATOM 2033 N N . VAL A 1 265 ? 6.499 -11.764 -3.424 1.00 98.56 265 VAL A N 1
ATOM 2034 C CA . VAL A 1 265 ? 5.685 -10.537 -3.419 1.00 98.56 265 VAL A CA 1
ATOM 2035 C C . VAL A 1 265 ? 4.231 -10.860 -3.080 1.00 98.56 265 VAL A C 1
ATOM 2037 O O . VAL A 1 265 ? 3.625 -10.208 -2.230 1.00 98.56 265 VAL A O 1
ATOM 2040 N N . ARG A 1 266 ? 3.668 -11.912 -3.682 1.00 98.56 266 ARG A N 1
ATOM 2041 C CA . ARG A 1 266 ? 2.300 -12.361 -3.387 1.00 98.56 266 ARG A CA 1
ATOM 2042 C C . ARG A 1 266 ? 2.138 -12.753 -1.918 1.00 98.56 266 ARG A C 1
ATOM 2044 O O . ARG A 1 266 ? 1.113 -12.435 -1.316 1.00 98.56 266 ARG A O 1
ATOM 2051 N N . ALA A 1 267 ? 3.138 -13.410 -1.333 1.00 98.44 267 ALA A N 1
ATOM 2052 C CA . ALA A 1 267 ? 3.149 -13.751 0.085 1.00 98.44 267 ALA A CA 1
ATOM 2053 C C . ALA A 1 267 ? 3.238 -12.505 0.985 1.00 98.44 267 ALA A C 1
ATOM 2055 O O . ALA A 1 267 ? 2.454 -12.410 1.929 1.00 98.44 267 ALA A O 1
ATOM 2056 N N . VAL A 1 268 ? 4.092 -11.522 0.661 1.00 98.75 268 VAL A N 1
ATOM 2057 C CA . VAL A 1 268 ? 4.152 -10.231 1.379 1.00 98.75 268 VAL A CA 1
ATOM 2058 C C . VAL A 1 268 ? 2.783 -9.557 1.382 1.00 98.75 268 VAL A C 1
ATOM 2060 O O . VAL A 1 268 ? 2.268 -9.234 2.450 1.00 98.75 268 VAL A O 1
ATOM 2063 N N . LEU A 1 269 ? 2.164 -9.381 0.210 1.00 98.75 269 LEU A N 1
ATOM 2064 C CA . LEU A 1 269 ? 0.878 -8.686 0.094 1.00 98.75 269 LEU A CA 1
ATOM 2065 C C . LEU A 1 269 ? -0.246 -9.426 0.823 1.00 98.75 269 LEU A C 1
ATOM 2067 O O . LEU A 1 269 ? -1.074 -8.798 1.484 1.00 98.75 269 LEU A O 1
ATOM 2071 N N . ARG A 1 270 ? -0.254 -10.763 0.764 1.00 98.50 270 ARG A N 1
ATOM 2072 C CA . ARG A 1 270 ? -1.217 -11.568 1.517 1.00 98.50 270 ARG A CA 1
ATOM 2073 C C . ARG A 1 270 ? -1.056 -11.378 3.021 1.00 98.50 270 ARG A C 1
ATOM 2075 O O . ARG A 1 270 ? -2.040 -11.132 3.715 1.00 98.50 270 ARG A O 1
ATOM 2082 N N . ASN A 1 271 ? 0.172 -11.481 3.521 1.00 98.62 271 ASN A N 1
ATOM 2083 C CA . ASN A 1 271 ? 0.447 -11.333 4.943 1.00 98.62 271 ASN A CA 1
ATOM 2084 C C . ASN A 1 271 ? 0.167 -9.899 5.426 1.00 98.62 271 ASN A C 1
ATOM 2086 O O . ASN A 1 271 ? -0.385 -9.728 6.510 1.00 98.62 271 ASN A O 1
ATOM 2090 N N . ALA A 1 272 ? 0.488 -8.884 4.616 1.00 98.81 272 ALA A N 1
ATOM 2091 C CA . ALA A 1 272 ? 0.183 -7.481 4.887 1.00 98.81 272 ALA A CA 1
ATOM 2092 C C . ALA A 1 272 ? -1.317 -7.246 5.036 1.00 98.81 272 ALA A C 1
ATOM 2094 O O . ALA A 1 272 ? -1.737 -6.672 6.032 1.00 98.81 272 ALA A O 1
ATOM 2095 N N . VAL A 1 273 ? -2.139 -7.756 4.119 1.00 98.62 273 VAL A N 1
ATOM 2096 C CA . VAL A 1 273 ? -3.600 -7.642 4.224 1.00 98.62 273 VAL A CA 1
ATOM 2097 C C . VAL A 1 273 ? -4.136 -8.276 5.508 1.00 98.62 273 VAL A C 1
ATOM 2099 O O . VAL A 1 273 ? -4.955 -7.671 6.195 1.00 98.62 273 VAL A O 1
ATOM 2102 N N . LEU A 1 274 ? -3.664 -9.471 5.871 1.00 98.00 274 LEU A N 1
ATOM 2103 C CA . LEU A 1 274 ? -4.101 -10.127 7.106 1.00 98.00 274 LEU A CA 1
ATOM 2104 C C . LEU A 1 274 ? -3.640 -9.371 8.358 1.00 98.00 274 LEU A C 1
ATOM 2106 O O . LEU A 1 274 ? -4.375 -9.308 9.339 1.00 98.00 274 LEU A O 1
ATOM 2110 N N . TRP A 1 275 ? -2.440 -8.790 8.326 1.00 98.50 275 TRP A N 1
ATOM 2111 C CA . TRP A 1 275 ? -1.916 -7.973 9.418 1.00 98.50 275 TRP A CA 1
ATOM 2112 C C . TRP A 1 275 ? -2.635 -6.627 9.535 1.00 98.50 275 TRP A C 1
ATOM 2114 O O . TRP A 1 275 ? -2.844 -6.165 10.649 1.00 98.50 275 TRP A O 1
ATOM 2124 N N . LEU A 1 276 ? -3.039 -6.012 8.423 1.00 98.75 276 LEU A N 1
ATOM 2125 C CA . LEU A 1 276 ? -3.705 -4.707 8.377 1.00 98.75 276 LEU A CA 1
ATOM 2126 C C . LEU A 1 276 ? -5.156 -4.739 8.859 1.00 98.75 276 LEU A C 1
ATOM 2128 O O . LEU A 1 276 ? -5.672 -3.694 9.249 1.00 98.75 276 LEU A O 1
ATOM 2132 N N . ALA A 1 277 ? -5.806 -5.903 8.833 1.00 96.94 277 ALA A N 1
ATOM 2133 C CA . ALA A 1 277 ? -7.199 -6.033 9.237 1.00 96.94 277 ALA A CA 1
ATOM 2134 C C . ALA A 1 277 ? -7.432 -5.543 10.696 1.00 96.94 277 ALA A C 1
ATOM 2136 O O . ALA A 1 277 ? -6.576 -5.795 11.561 1.00 96.94 277 ALA A O 1
ATOM 2137 N N . PRO A 1 278 ? -8.546 -4.827 10.962 1.00 91.88 278 PRO A N 1
ATOM 2138 C CA . PRO A 1 278 ? -8.964 -4.377 12.294 1.00 91.88 278 PRO A CA 1
ATOM 2139 C C . PRO A 1 278 ? -9.561 -5.483 13.172 1.00 91.88 278 PRO A C 1
ATOM 2141 O O . PRO A 1 278 ? -10.128 -6.461 12.626 1.00 91.88 278 PRO A O 1
#

Secondary structure (DSSP, 8-state):
----------------PPPPPPPPP-------------------PPPPPPEEEEEEE---S-TTT-TTHHHHHHHGGGTT-TTEEEEEEETTSGGGG--HHHHHT-SEEEEE-SS-GGGS-HHHHHHHHHHHHTT--EEEEEGGGGG-HHHHHHHHHHHHHTT----SSTT-EEEEE-----EEEEES-TTSGGGTT---EEESS--EEEEEE-S---SEEEEEEEETTEE-SSTTEEEEEETTEEEEEE----TTS-GGGSHHHHHHHHHHHHHH--